Protein AF-A0A4Q2XJ61-F1 (afdb_monomer_lite)

Foldseek 3Di:
DDQADDDPPPDGDGWFPDDPDDQLWAPFDDQQAPGTDTAGAAPGPQALRTPDDPDQAARRRHGQDHRAGPDRDGDDQGQELQNVCRHQVVHRDDQQDQQCPLPHGSLRCVFQVHGSNDNCVVVGPAWDWDQPPDDPVFRKTKTKGAGRQSHQFKKKWKWKAQCPVDPVRTDTAWIDGHPDDIDGDPQKDWDQDPPVRMIMIIHRPDDDDGMDMDIDMDTHD

Radius of gyration: 21.6 Å; chains: 1; bounding box: 49×34×70 Å

Structure (mmCIF, N/CA/C/O backbone):
data_AF-A0A4Q2XJ61-F1
#
_entry.id   AF-A0A4Q2XJ61-F1
#
loop_
_atom_site.group_PDB
_atom_site.id
_atom_site.type_symbol
_atom_site.label_atom_id
_atom_site.label_alt_id
_atom_site.label_comp_id
_atom_site.label_asym_id
_atom_site.label_entity_id
_atom_site.label_seq_id
_atom_site.pdbx_PDB_ins_code
_atom_site.Cartn_x
_atom_site.Cartn_y
_atom_site.Cartn_z
_atom_site.occupancy
_atom_site.B_iso_or_equiv
_atom_site.auth_seq_id
_atom_site.auth_comp_id
_atom_site.auth_asym_id
_atom_site.auth_atom_id
_atom_site.pdbx_PDB_model_num
ATOM 1 N N . ILE A 1 1 ? 14.056 -4.789 -24.034 1.00 54.28 1 ILE A N 1
ATOM 2 C CA . ILE A 1 1 ? 13.450 -3.440 -24.211 1.00 54.28 1 ILE A CA 1
ATOM 3 C C . ILE A 1 1 ? 14.516 -2.514 -24.822 1.00 54.28 1 ILE A C 1
ATOM 5 O O . ILE A 1 1 ? 15.575 -2.402 -24.236 1.00 54.28 1 ILE A O 1
ATOM 9 N N . ILE A 1 2 ? 14.272 -2.034 -26.056 1.00 48.72 2 ILE A N 1
ATOM 10 C CA . ILE A 1 2 ? 15.035 -1.126 -26.969 1.00 48.72 2 ILE A CA 1
ATOM 11 C C . ILE A 1 2 ? 16.586 -1.092 -26.886 1.00 48.72 2 ILE A C 1
ATOM 13 O O . ILE A 1 2 ? 17.155 -0.605 -25.921 1.00 48.72 2 ILE A O 1
ATOM 17 N N . GLN A 1 3 ? 17.267 -1.482 -27.979 1.00 48.97 3 GLN A N 1
ATOM 18 C CA . GLN A 1 3 ? 18.738 -1.405 -28.133 1.00 48.97 3 GLN A CA 1
ATOM 19 C C . GLN A 1 3 ? 19.277 -0.042 -28.609 1.00 48.97 3 GLN A C 1
ATOM 21 O O . GLN A 1 3 ? 20.440 0.267 -28.365 1.00 48.97 3 GLN A O 1
ATOM 26 N N . SER A 1 4 ? 18.480 0.772 -29.305 1.00 49.97 4 SER A N 1
ATOM 27 C CA . SER A 1 4 ? 18.870 2.125 -29.720 1.00 49.97 4 SER A CA 1
ATOM 28 C C . SER A 1 4 ? 17.649 2.947 -30.135 1.00 49.97 4 SER A C 1
ATOM 30 O O . SER A 1 4 ? 16.666 2.412 -30.648 1.00 49.97 4 SER A O 1
ATOM 32 N N . TYR A 1 5 ? 17.711 4.261 -29.922 1.00 55.34 5 TYR A N 1
ATOM 33 C CA . TYR A 1 5 ? 16.781 5.230 -30.499 1.00 55.34 5 TYR A CA 1
ATOM 34 C C . TYR A 1 5 ? 17.574 6.236 -31.331 1.00 55.34 5 TYR A C 1
ATOM 36 O O . TYR A 1 5 ? 18.545 6.833 -30.867 1.00 55.34 5 TYR A O 1
ATOM 44 N N . TYR A 1 6 ? 17.171 6.414 -32.588 1.00 46.62 6 TYR A N 1
ATOM 45 C CA . TYR A 1 6 ? 17.795 7.385 -33.478 1.00 46.62 6 TYR A CA 1
ATOM 46 C C . TYR A 1 6 ? 17.192 8.766 -33.199 1.00 46.62 6 TYR A C 1
ATOM 48 O O . TYR A 1 6 ? 16.077 9.061 -33.627 1.00 46.62 6 TYR A O 1
ATOM 56 N N . ASN A 1 7 ? 17.906 9.616 -32.459 1.00 50.59 7 ASN A N 1
ATOM 57 C CA . ASN A 1 7 ? 17.491 11.001 -32.244 1.00 50.59 7 ASN A CA 1
ATOM 58 C C . ASN A 1 7 ? 17.984 11.864 -33.421 1.00 50.59 7 ASN A C 1
ATOM 60 O O . ASN A 1 7 ? 19.146 11.777 -33.814 1.00 50.59 7 ASN A O 1
ATOM 64 N N . LYS A 1 8 ? 17.117 12.705 -34.009 1.00 60.06 8 LYS A N 1
ATOM 65 C CA . LYS A 1 8 ? 17.424 13.512 -35.219 1.00 60.06 8 LYS A CA 1
ATOM 66 C C . LYS A 1 8 ? 18.614 14.479 -35.070 1.00 60.06 8 LYS A C 1
ATOM 68 O O . LYS A 1 8 ? 19.068 15.030 -36.070 1.00 60.06 8 LYS A O 1
ATOM 73 N N . GLY A 1 9 ? 19.139 14.677 -33.862 1.00 56.41 9 GLY A N 1
ATOM 74 C CA . GLY A 1 9 ? 20.405 15.362 -33.615 1.00 56.41 9 GLY A CA 1
ATOM 75 C C . GLY A 1 9 ? 21.469 14.360 -33.180 1.00 56.41 9 GLY A C 1
ATOM 76 O O . GLY A 1 9 ? 21.393 13.914 -32.050 1.00 56.41 9 GLY A O 1
ATOM 77 N N . ARG A 1 10 ? 22.397 14.024 -34.092 1.00 58.91 10 ARG A N 1
ATOM 78 C CA . ARG A 1 10 ? 23.745 13.382 -34.028 1.00 58.91 10 ARG A CA 1
ATOM 79 C C . ARG A 1 10 ? 24.366 12.820 -32.713 1.00 58.91 10 ARG A C 1
ATOM 81 O O . ARG A 1 10 ? 25.547 12.491 -32.731 1.00 58.91 10 ARG A O 1
ATOM 88 N N . ALA A 1 11 ? 23.660 12.664 -31.603 1.00 58.38 11 ALA A N 1
ATOM 89 C CA . ALA A 1 11 ? 24.151 12.060 -30.372 1.00 58.38 11 ALA A CA 1
ATOM 90 C C . ALA A 1 11 ? 23.873 10.552 -30.388 1.00 58.38 11 ALA A C 1
ATOM 92 O O . ALA A 1 11 ? 22.727 10.121 -30.515 1.00 58.38 11 ALA A O 1
ATOM 93 N N . THR A 1 12 ? 24.918 9.741 -30.240 1.00 59.41 12 THR A N 1
ATOM 94 C CA . THR A 1 12 ? 24.788 8.309 -29.958 1.00 59.41 12 THR A CA 1
ATOM 95 C C . THR A 1 12 ? 24.562 8.131 -28.460 1.00 59.41 12 THR A C 1
ATOM 97 O O . THR A 1 12 ? 25.503 8.223 -27.676 1.00 59.41 12 THR A O 1
ATOM 100 N N . GLY A 1 13 ? 23.314 7.908 -28.054 1.00 59.69 13 GLY A N 1
ATOM 101 C CA . GLY A 1 13 ? 23.007 7.375 -26.729 1.00 59.69 13 GLY A CA 1
ATOM 102 C C . GLY A 1 13 ? 23.103 5.853 -26.769 1.00 59.69 13 GLY A C 1
ATOM 103 O O . GLY A 1 13 ? 22.454 5.228 -27.606 1.00 59.69 13 GLY A O 1
ATOM 104 N N . SER A 1 14 ? 23.914 5.257 -25.896 1.00 67.69 14 SER A N 1
ATOM 105 C CA . SER A 1 14 ? 23.837 3.819 -25.627 1.00 67.69 14 SER A CA 1
ATOM 106 C C . SER A 1 14 ? 22.788 3.598 -24.548 1.00 67.69 14 SER A C 1
ATOM 108 O O . SER A 1 14 ? 22.899 4.171 -23.466 1.00 67.69 14 SER A O 1
ATOM 110 N N . GLY A 1 15 ? 21.788 2.765 -24.832 1.00 67.38 15 GLY A N 1
ATOM 111 C CA . GLY A 1 15 ? 20.932 2.209 -23.788 1.00 67.38 15 GLY A CA 1
ATOM 112 C C . GLY A 1 15 ? 21.687 1.175 -22.940 1.00 67.38 15 GLY A C 1
ATOM 113 O O . GLY A 1 15 ? 22.832 0.830 -23.265 1.00 67.38 15 GLY A O 1
ATOM 114 N N . PRO A 1 16 ? 21.061 0.664 -21.865 1.00 75.50 16 PRO A N 1
ATOM 115 C CA . PRO A 1 16 ? 21.575 -0.509 -21.169 1.00 75.50 16 PRO A CA 1
ATOM 116 C C . PRO A 1 16 ? 21.599 -1.729 -22.113 1.00 75.50 16 PRO A C 1
ATOM 118 O O . PRO A 1 16 ? 20.940 -1.717 -23.161 1.00 75.50 16 PRO A O 1
ATOM 121 N N . PRO A 1 17 ? 22.343 -2.797 -21.770 1.00 79.94 17 PRO A N 1
ATOM 122 C CA . PRO A 1 17 ? 22.299 -4.050 -22.514 1.00 79.94 17 PRO A CA 1
ATOM 123 C C . PRO A 1 17 ? 20.863 -4.542 -22.723 1.00 79.94 17 PRO A C 1
ATOM 125 O O . PRO A 1 17 ? 19.989 -4.358 -21.876 1.00 79.94 17 PRO A O 1
ATOM 128 N N . ALA A 1 18 ? 20.615 -5.194 -23.859 1.00 76.56 18 ALA A N 1
ATOM 129 C CA . ALA A 1 18 ? 19.284 -5.693 -24.168 1.00 76.56 18 ALA A CA 1
ATOM 130 C C . ALA A 1 18 ? 18.836 -6.736 -23.138 1.00 76.56 18 ALA A C 1
ATOM 132 O O . ALA A 1 18 ? 19.431 -7.805 -23.025 1.00 76.56 18 ALA A O 1
ATOM 133 N N . VAL A 1 19 ? 17.731 -6.452 -22.451 1.00 79.94 19 VAL A N 1
ATOM 134 C CA . VAL A 1 19 ? 17.008 -7.461 -21.672 1.00 79.94 19 VAL A CA 1
ATOM 135 C C . VAL A 1 19 ? 16.299 -8.409 -22.644 1.00 79.94 19 VAL A C 1
ATOM 137 O O . VAL A 1 19 ? 15.415 -7.972 -23.390 1.00 79.94 19 VAL A O 1
ATOM 140 N N . THR A 1 20 ? 16.722 -9.676 -22.657 1.00 86.50 20 THR A N 1
ATOM 141 C CA . THR A 1 20 ? 16.186 -10.763 -23.505 1.00 86.50 20 THR 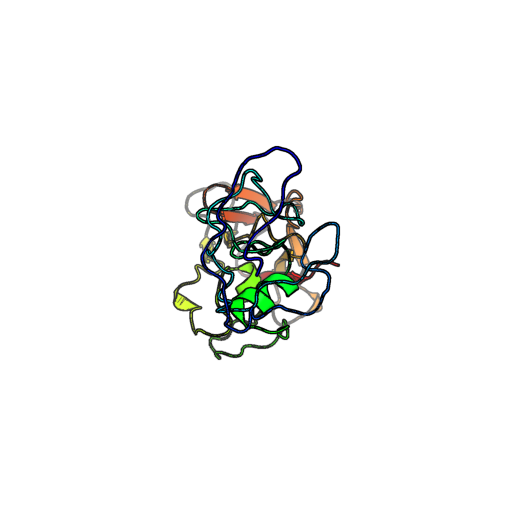A CA 1
ATOM 142 C C . THR A 1 20 ? 15.260 -11.722 -22.758 1.00 86.50 20 THR A C 1
ATOM 144 O O . THR A 1 20 ? 14.622 -12.566 -23.383 1.00 86.50 20 THR A O 1
ATOM 147 N N . LEU A 1 21 ? 15.190 -11.598 -21.432 1.00 90.62 21 LEU A N 1
ATOM 148 C CA . LEU A 1 21 ? 14.254 -12.333 -20.589 1.00 90.62 21 LEU A CA 1
ATOM 149 C C . LEU A 1 21 ? 12.829 -11.792 -20.768 1.00 90.62 21 LEU A C 1
ATOM 151 O O . LEU A 1 21 ? 12.643 -10.658 -21.221 1.00 90.62 21 LEU A O 1
ATOM 155 N N . ASP A 1 22 ? 11.835 -12.602 -20.392 1.00 93.12 22 ASP A N 1
ATOM 156 C CA . ASP A 1 22 ? 10.445 -12.150 -20.302 1.00 93.12 22 ASP A CA 1
ATOM 157 C C . ASP A 1 22 ? 10.394 -10.879 -19.435 1.00 93.12 22 ASP A C 1
ATOM 159 O O . ASP A 1 22 ? 10.862 -10.906 -18.295 1.00 93.12 22 ASP A O 1
ATOM 163 N N . PRO A 1 23 ? 9.876 -9.751 -19.953 1.00 91.88 23 PRO A N 1
ATOM 164 C CA . PRO A 1 23 ? 9.805 -8.512 -19.191 1.00 91.88 23 PRO A CA 1
ATOM 165 C C . PRO A 1 23 ? 8.810 -8.578 -18.023 1.00 91.88 23 PRO A C 1
ATOM 167 O O . PRO A 1 23 ? 8.764 -7.634 -17.237 1.00 91.88 23 PRO A O 1
ATOM 170 N N . LEU A 1 24 ? 8.019 -9.652 -17.897 1.00 96.62 24 LEU A N 1
ATOM 171 C CA . LEU A 1 24 ? 7.045 -9.866 -16.826 1.00 96.62 24 LEU A CA 1
ATOM 172 C C . LEU A 1 24 ? 6.087 -8.674 -16.683 1.00 96.62 24 LEU A C 1
ATOM 174 O O . LEU A 1 24 ? 5.857 -8.149 -15.596 1.00 96.62 24 LEU A O 1
ATOM 178 N N . LEU A 1 25 ? 5.528 -8.234 -17.810 1.00 96.12 25 LEU A N 1
ATOM 179 C CA . LEU A 1 25 ? 4.573 -7.130 -17.847 1.00 96.12 25 LEU A CA 1
ATOM 180 C C . LEU A 1 25 ? 3.167 -7.610 -17.484 1.00 96.12 25 LEU A C 1
ATOM 182 O O . LEU A 1 25 ? 2.670 -8.624 -17.983 1.00 96.12 25 LEU A O 1
ATOM 186 N N . ALA A 1 26 ? 2.480 -6.840 -16.652 1.00 96.69 26 ALA A N 1
ATOM 187 C CA . ALA A 1 26 ? 1.045 -6.960 -16.488 1.00 96.69 26 ALA A CA 1
ATOM 188 C C . ALA A 1 26 ? 0.309 -6.443 -17.744 1.00 96.69 26 ALA A C 1
ATOM 190 O O . ALA A 1 26 ? 0.819 -5.561 -18.441 1.00 96.69 26 ALA A O 1
ATOM 191 N N . PRO A 1 27 ? -0.911 -6.939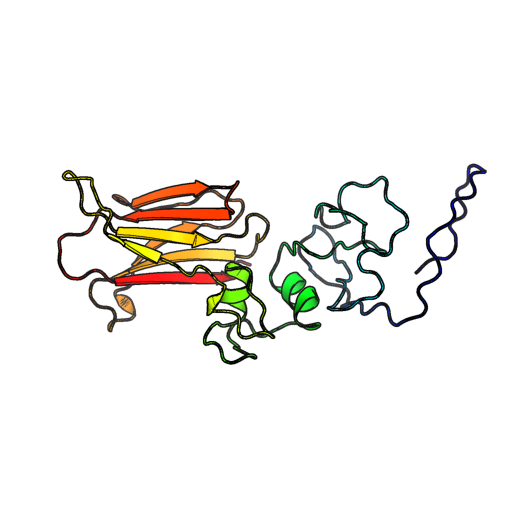 -18.040 1.00 95.88 27 PRO A N 1
ATOM 192 C CA . PRO A 1 27 ? -1.720 -6.406 -19.132 1.00 95.88 27 PRO A CA 1
ATOM 193 C C . PRO A 1 27 ? -1.970 -4.906 -18.966 1.00 95.88 27 PRO A C 1
ATOM 195 O O . PRO A 1 27 ? -2.075 -4.422 -17.835 1.00 95.88 27 PRO A O 1
ATOM 198 N N . LEU A 1 28 ? -2.136 -4.192 -20.083 1.00 95.94 28 LEU A N 1
ATOM 199 C CA . LEU A 1 28 ? -2.475 -2.769 -20.090 1.00 95.94 28 LEU A CA 1
ATOM 200 C C . LEU A 1 28 ? -3.716 -2.505 -19.219 1.00 95.94 28 LEU A C 1
ATOM 202 O O . LEU A 1 28 ? -4.768 -3.109 -19.435 1.00 95.94 28 LEU A O 1
ATOM 206 N N . GLY A 1 29 ? -3.614 -1.600 -18.249 1.00 94.69 29 GLY A N 1
ATOM 207 C CA . GLY A 1 29 ? -4.736 -1.279 -17.371 1.00 94.69 29 GLY A CA 1
ATOM 208 C C . GLY A 1 29 ? -4.463 -0.123 -16.421 1.00 94.69 29 GLY A C 1
ATOM 209 O O . GLY A 1 29 ? -3.437 0.547 -16.515 1.00 94.69 29 GLY A O 1
ATOM 210 N N . GLU A 1 30 ? -5.408 0.104 -15.511 1.00 93.69 30 GLU A N 1
ATOM 211 C CA . GLU A 1 30 ? -5.300 1.147 -14.493 1.00 93.69 30 GLU A CA 1
ATOM 212 C C . GLU A 1 30 ? -4.354 0.673 -13.383 1.00 93.69 30 GLU A C 1
ATOM 214 O O . GLU A 1 30 ? -4.631 -0.321 -12.703 1.00 93.69 30 GLU A O 1
ATOM 219 N N . TYR A 1 31 ? -3.223 1.361 -13.236 1.00 93.69 31 TYR A N 1
ATOM 220 C CA . TYR A 1 31 ? -2.228 1.124 -12.182 1.00 93.69 31 TYR A CA 1
ATOM 221 C C . TYR A 1 31 ? -1.879 2.425 -11.435 1.00 93.69 31 TYR A C 1
ATOM 223 O O . TYR A 1 31 ? -0.762 2.587 -10.941 1.00 93.69 31 TYR A O 1
ATOM 231 N N . GLY A 1 32 ? -2.856 3.342 -11.376 1.00 89.50 32 GLY A N 1
ATOM 232 C CA . GLY A 1 32 ? -2.852 4.543 -10.535 1.00 89.50 32 GLY A CA 1
ATOM 233 C C . GLY A 1 32 ? -2.279 5.815 -11.165 1.00 89.50 32 GLY A C 1
ATOM 234 O O . GLY A 1 32 ? -1.750 6.654 -10.450 1.00 89.50 32 GLY A O 1
ATOM 235 N N . GLY A 1 33 ? -2.378 5.961 -12.489 1.00 89.69 33 GLY A N 1
ATOM 236 C CA . GLY A 1 33 ? -2.027 7.191 -13.209 1.00 89.69 33 GLY A CA 1
ATOM 237 C C . GLY A 1 33 ? -3.149 7.667 -14.139 1.00 89.69 33 GLY A C 1
ATOM 238 O O . GLY A 1 33 ? -4.146 6.967 -14.295 1.00 89.69 33 GLY A O 1
ATOM 239 N N . PRO A 1 34 ? -2.986 8.819 -14.820 1.00 92.06 34 PRO A N 1
ATOM 240 C CA . PRO A 1 34 ? -4.012 9.392 -15.702 1.00 92.06 34 PRO A CA 1
ATOM 241 C C . PRO A 1 34 ? -4.200 8.619 -17.017 1.00 92.06 34 PRO A C 1
ATOM 243 O O . PRO A 1 34 ? -5.084 8.935 -17.811 1.00 92.06 34 PRO A O 1
ATOM 246 N N . THR A 1 35 ? -3.336 7.638 -17.287 1.00 93.44 35 THR A N 1
ATOM 247 C CA . THR A 1 35 ? -3.386 6.789 -18.477 1.00 93.44 35 THR A CA 1
ATOM 248 C C . THR A 1 35 ?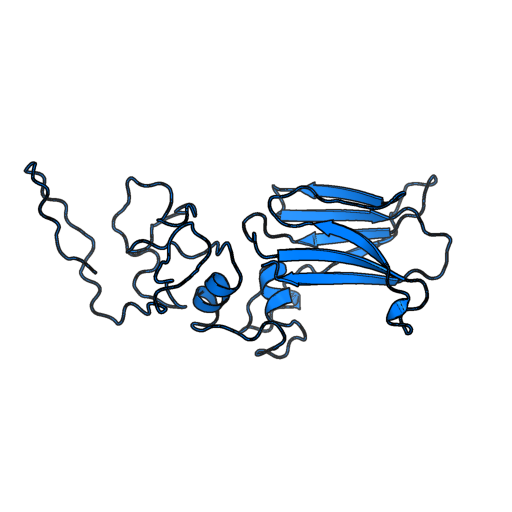 -3.050 5.352 -18.103 1.00 93.44 35 THR A C 1
ATOM 250 O O . THR A 1 35 ? -2.327 5.107 -17.134 1.00 93.44 35 THR A O 1
ATOM 253 N N . ARG A 1 36 ? -3.551 4.399 -18.895 1.00 95.81 36 ARG A N 1
ATOM 254 C CA . ARG A 1 36 ? -3.241 2.981 -18.710 1.00 95.81 36 ARG A CA 1
ATOM 255 C C . ARG A 1 36 ? -1.762 2.708 -18.955 1.00 95.81 36 ARG A C 1
ATOM 257 O O . ARG A 1 36 ? -1.210 3.149 -19.962 1.00 95.81 36 ARG A O 1
ATOM 264 N N . THR A 1 37 ? -1.167 1.902 -18.087 1.00 95.50 37 THR A N 1
ATOM 265 C CA . THR A 1 37 ? 0.225 1.445 -18.189 1.00 95.50 37 THR A CA 1
ATOM 266 C C . THR A 1 37 ? 0.293 -0.081 -18.141 1.00 95.50 37 THR A C 1
ATOM 268 O O . THR A 1 37 ? -0.721 -0.755 -17.951 1.00 95.50 37 THR A O 1
ATOM 271 N N . MET A 1 38 ? 1.477 -0.644 -18.371 1.00 96.19 38 MET A N 1
ATOM 272 C CA . MET A 1 38 ? 1.772 -2.057 -18.131 1.00 96.19 38 MET A CA 1
ATOM 273 C C . MET A 1 38 ? 2.672 -2.133 -16.898 1.00 96.19 38 MET A C 1
ATOM 275 O O . MET A 1 38 ? 3.857 -1.825 -17.001 1.00 96.19 38 MET A O 1
ATOM 279 N N . ALA A 1 39 ? 2.100 -2.476 -15.740 1.00 96.38 39 ALA A N 1
ATOM 280 C CA . ALA A 1 39 ? 2.867 -2.618 -14.502 1.00 96.38 39 ALA A CA 1
ATOM 281 C C . ALA A 1 39 ? 3.931 -3.713 -14.623 1.00 96.38 39 ALA A C 1
ATOM 283 O O . ALA A 1 39 ? 3.697 -4.733 -15.278 1.00 96.38 39 ALA A O 1
ATOM 284 N N . LEU A 1 40 ? 5.078 -3.518 -13.975 1.00 96.69 40 LEU A N 1
ATOM 285 C CA . LEU A 1 40 ? 6.074 -4.575 -13.835 1.00 96.69 40 LEU A CA 1
ATOM 286 C C . LEU A 1 40 ? 5.614 -5.541 -12.742 1.00 96.69 40 LEU A C 1
ATOM 288 O O . LEU A 1 40 ? 5.250 -5.122 -11.644 1.00 96.69 40 LEU A O 1
ATOM 292 N N . ARG A 1 41 ? 5.594 -6.837 -13.050 1.00 96.75 41 ARG A N 1
ATOM 293 C CA . ARG A 1 41 ? 5.305 -7.870 -12.054 1.00 96.75 41 ARG A CA 1
ATOM 294 C C . ARG A 1 41 ? 6.534 -8.144 -11.192 1.00 96.75 41 ARG A C 1
ATOM 296 O O . ARG A 1 41 ? 7.663 -7.880 -11.614 1.00 96.75 41 ARG A O 1
ATOM 303 N N . ALA A 1 42 ? 6.298 -8.734 -10.023 1.00 94.94 42 ALA A N 1
ATOM 304 C CA . ALA A 1 42 ? 7.335 -9.237 -9.127 1.00 94.94 42 ALA A CA 1
ATOM 305 C C . ALA A 1 42 ? 8.460 -9.963 -9.893 1.00 94.94 42 ALA A C 1
ATOM 307 O O . ALA A 1 42 ? 8.205 -10.867 -10.692 1.00 94.94 42 ALA A O 1
ATOM 308 N N . GLY A 1 43 ? 9.709 -9.550 -9.658 1.00 94.25 43 GLY A N 1
ATOM 309 C CA . GLY A 1 43 ? 10.896 -10.147 -10.280 1.00 94.25 43 GLY A CA 1
ATOM 310 C C . GLY A 1 43 ? 11.158 -9.747 -11.737 1.00 94.25 43 GLY A C 1
ATOM 311 O O . GLY A 1 43 ? 12.019 -10.354 -12.374 1.00 94.25 43 GLY A O 1
ATOM 312 N N . SER A 1 44 ? 10.448 -8.753 -12.282 1.00 96.31 44 SER A N 1
ATOM 313 C CA . SER A 1 44 ? 10.691 -8.267 -13.645 1.00 96.31 44 SER A CA 1
ATOM 314 C C . SER A 1 44 ? 12.160 -7.867 -13.863 1.00 96.31 44 SER A C 1
ATOM 316 O O . SER A 1 44 ? 12.712 -7.095 -13.078 1.00 96.31 44 SER A O 1
ATOM 318 N N . PRO A 1 45 ? 12.794 -8.301 -14.970 1.00 95.62 45 PRO A N 1
ATOM 319 C CA . PRO A 1 45 ? 14.154 -7.889 -15.318 1.00 95.62 45 PRO A CA 1
ATOM 320 C C . PRO A 1 45 ? 14.239 -6.424 -15.777 1.00 95.62 45 PRO A C 1
ATOM 322 O O . PRO A 1 45 ? 15.325 -5.944 -16.093 1.00 95.62 45 PRO A O 1
ATOM 325 N N . ALA A 1 46 ? 13.103 -5.727 -15.881 1.00 94.62 46 ALA A N 1
ATOM 326 C CA . ALA A 1 46 ? 13.055 -4.297 -16.153 1.00 94.62 46 ALA A CA 1
ATOM 327 C C . ALA A 1 46 ? 13.244 -3.446 -14.885 1.00 94.62 46 ALA A C 1
ATOM 329 O O . ALA A 1 46 ? 13.494 -2.248 -15.016 1.00 94.62 46 ALA A O 1
ATOM 330 N N . ILE A 1 47 ? 13.159 -4.046 -13.693 1.00 94.81 47 ILE A N 1
ATOM 331 C CA . ILE A 1 47 ? 13.314 -3.341 -12.418 1.00 94.81 47 ILE A CA 1
ATOM 332 C C . ILE A 1 47 ? 14.767 -2.883 -12.240 1.00 94.81 47 ILE A C 1
ATOM 334 O O . ILE A 1 47 ? 15.689 -3.686 -12.392 1.00 94.81 47 ILE A O 1
ATOM 338 N N . ASN A 1 48 ? 14.978 -1.606 -11.907 1.00 93.88 48 ASN A N 1
ATOM 339 C CA . ASN A 1 48 ? 16.283 -0.958 -11.735 1.00 93.88 48 ASN A CA 1
ATOM 340 C C . ASN A 1 48 ? 17.249 -1.169 -12.923 1.00 93.88 48 ASN A C 1
ATOM 342 O O . ASN A 1 48 ? 18.466 -1.236 -12.745 1.00 93.88 48 ASN A O 1
ATOM 346 N N . ALA A 1 49 ? 16.725 -1.330 -14.141 1.00 92.75 49 ALA A N 1
ATOM 347 C CA . ALA A 1 49 ? 17.516 -1.746 -15.302 1.00 92.75 49 ALA A CA 1
ATOM 348 C C . ALA A 1 49 ? 17.847 -0.604 -16.277 1.00 92.75 49 ALA A C 1
ATOM 350 O O . ALA A 1 49 ? 18.552 -0.827 -17.268 1.00 92.75 49 ALA A O 1
ATOM 351 N N . ALA A 1 50 ? 17.335 0.610 -16.055 1.00 89.88 50 ALA A N 1
ATOM 352 C CA . ALA A 1 50 ? 17.645 1.740 -16.921 1.00 89.88 50 ALA A CA 1
ATOM 353 C C . ALA A 1 50 ? 19.088 2.224 -16.706 1.00 89.88 50 ALA A C 1
ATOM 355 O O . ALA A 1 50 ? 19.603 2.248 -15.593 1.00 89.88 50 ALA A O 1
ATOM 356 N N . ALA A 1 51 ? 19.734 2.702 -17.775 1.00 88.31 51 ALA A N 1
ATOM 357 C CA . ALA A 1 51 ? 21.038 3.367 -17.665 1.00 88.31 51 ALA A CA 1
ATOM 358 C C . ALA A 1 51 ? 20.946 4.758 -16.997 1.00 88.31 51 ALA A C 1
ATOM 360 O O . ALA A 1 51 ? 21.959 5.332 -16.604 1.00 88.31 51 ALA A O 1
ATOM 361 N N . GLY A 1 52 ? 19.735 5.313 -16.908 1.00 86.25 52 GLY A N 1
ATOM 362 C CA . GLY A 1 52 ? 19.430 6.627 -16.353 1.00 86.25 52 GLY A CA 1
ATOM 363 C C . GLY A 1 52 ? 18.196 7.237 -17.020 1.00 86.25 52 GLY A C 1
ATOM 364 O O . GLY A 1 52 ? 17.750 6.775 -18.071 1.00 86.25 52 GLY A O 1
ATOM 365 N N . SER A 1 53 ? 17.651 8.292 -16.416 1.00 87.06 53 SER A N 1
ATOM 366 C CA . SER A 1 53 ? 16.506 9.045 -16.933 1.00 87.06 53 SER A CA 1
ATOM 367 C C . SER A 1 53 ? 16.687 10.535 -16.650 1.00 87.06 53 SER A C 1
ATOM 369 O O . SER A 1 53 ? 17.249 10.916 -15.627 1.00 87.06 53 SER A O 1
ATOM 371 N N . MET A 1 54 ? 16.215 11.384 -17.566 1.00 89.19 54 MET A N 1
ATOM 372 C CA . MET A 1 54 ? 16.047 12.821 -17.308 1.00 89.19 54 MET A CA 1
ATOM 373 C C . MET A 1 54 ? 14.677 13.147 -16.700 1.00 89.19 54 MET A C 1
ATOM 375 O O . MET A 1 54 ? 14.460 14.270 -16.249 1.00 89.19 54 MET A O 1
ATOM 379 N N . ALA A 1 55 ? 13.739 12.199 -16.734 1.00 90.88 55 ALA A N 1
ATOM 380 C CA . ALA A 1 55 ? 12.476 12.330 -16.031 1.00 90.88 55 ALA A CA 1
ATOM 381 C C . ALA A 1 55 ? 12.687 12.040 -14.541 1.00 90.88 55 ALA A C 1
ATOM 383 O O . ALA A 1 55 ? 13.541 11.238 -14.171 1.00 90.88 55 ALA A O 1
ATOM 384 N N . VAL A 1 56 ? 11.888 12.694 -13.704 1.00 93.69 56 VAL A N 1
ATOM 385 C CA . VAL A 1 56 ? 11.855 12.460 -12.250 1.00 93.69 56 VAL A CA 1
ATOM 386 C C . VAL A 1 56 ? 10.656 11.613 -11.824 1.00 93.69 56 VAL A C 1
ATOM 388 O O . VAL A 1 56 ? 10.594 11.157 -10.687 1.00 93.69 56 VAL A O 1
ATOM 391 N N . THR A 1 57 ? 9.703 11.401 -12.732 1.00 93.50 57 THR A N 1
ATOM 392 C CA . THR A 1 57 ? 8.509 10.583 -12.522 1.00 93.50 57 THR A CA 1
ATOM 393 C C . THR A 1 57 ? 8.228 9.714 -13.741 1.00 93.50 57 THR A C 1
ATOM 395 O O . THR A 1 57 ? 8.598 10.070 -14.864 1.00 93.50 57 THR A O 1
ATOM 398 N N . ASP A 1 58 ? 7.525 8.606 -13.531 1.00 93.94 58 ASP A N 1
ATOM 399 C CA . ASP A 1 58 ? 6.995 7.760 -14.600 1.00 93.94 58 ASP A CA 1
ATOM 400 C C . ASP A 1 58 ? 5.725 8.357 -15.242 1.00 93.94 58 ASP A C 1
ATOM 402 O O . ASP A 1 58 ? 5.308 9.479 -14.935 1.00 93.94 58 ASP A O 1
ATOM 406 N N . GLN A 1 59 ? 5.084 7.612 -16.150 1.00 93.81 59 GLN A N 1
ATOM 407 C CA . GLN A 1 59 ? 3.867 8.062 -16.841 1.00 93.81 59 GLN A CA 1
ATOM 408 C C . GLN A 1 59 ? 2.671 8.285 -15.895 1.00 93.81 59 GLN A C 1
ATOM 410 O O . GLN A 1 59 ? 1.727 8.995 -16.248 1.00 93.81 59 GLN A O 1
ATOM 415 N N . ARG A 1 60 ? 2.684 7.679 -14.703 1.00 92.50 60 ARG A N 1
ATOM 416 C CA . ARG A 1 60 ? 1.635 7.840 -13.690 1.00 92.50 60 ARG A CA 1
ATOM 417 C C . ARG A 1 60 ? 1.861 9.066 -12.812 1.00 92.50 60 ARG A C 1
ATOM 419 O O . ARG A 1 60 ? 0.933 9.483 -12.127 1.00 92.50 60 ARG A O 1
ATOM 426 N N . GLY A 1 61 ? 3.059 9.650 -12.858 1.00 90.69 61 GLY A N 1
ATOM 427 C CA . GLY A 1 61 ? 3.494 10.678 -11.919 1.00 90.69 61 GLY A CA 1
ATOM 428 C C . GLY A 1 61 ? 4.134 10.102 -10.653 1.00 90.69 61 GLY A C 1
ATOM 429 O O . GLY A 1 61 ? 4.411 10.863 -9.729 1.00 90.69 61 GLY A O 1
ATOM 430 N N . SER A 1 62 ? 4.391 8.788 -10.596 1.00 90.12 62 SER A N 1
ATOM 431 C CA . SER A 1 62 ? 5.134 8.166 -9.496 1.00 90.12 62 SER A CA 1
ATOM 432 C C . SER A 1 62 ? 6.609 8.543 -9.600 1.00 90.12 62 SER A C 1
ATOM 434 O O . SER A 1 62 ? 7.184 8.476 -10.686 1.00 90.12 62 SER A O 1
ATOM 436 N N . PHE A 1 63 ? 7.223 8.960 -8.490 1.00 91.06 63 PHE A N 1
ATOM 437 C CA . PHE A 1 63 ? 8.637 9.339 -8.467 1.00 91.06 63 PHE A CA 1
ATOM 438 C C . PHE A 1 63 ? 9.542 8.153 -8.795 1.00 91.06 63 PHE A C 1
ATOM 440 O O . PHE A 1 63 ? 9.372 7.077 -8.232 1.00 91.06 63 PHE A O 1
ATOM 447 N N . MET A 1 64 ? 10.529 8.394 -9.656 1.00 92.00 64 MET A N 1
ATOM 448 C CA . MET A 1 64 ? 11.637 7.471 -9.886 1.00 92.00 64 MET A CA 1
ATOM 449 C C . MET A 1 64 ? 12.630 7.613 -8.733 1.00 92.00 64 MET A C 1
ATOM 451 O O . MET A 1 64 ? 13.181 8.697 -8.518 1.00 92.00 64 MET A O 1
ATOM 455 N N . THR A 1 65 ? 12.845 6.544 -7.968 1.00 84.50 65 THR A N 1
ATOM 456 C CA . THR A 1 65 ? 13.733 6.561 -6.796 1.00 84.50 65 THR A CA 1
ATOM 457 C C . THR A 1 65 ? 14.888 5.595 -6.991 1.00 84.50 65 THR A C 1
ATOM 459 O O . THR A 1 65 ? 14.683 4.392 -7.085 1.00 84.50 65 THR A O 1
ATOM 462 N N . GLY A 1 66 ? 16.120 6.105 -6.992 1.00 89.12 66 GLY A N 1
ATOM 463 C CA . GLY A 1 66 ? 17.296 5.275 -7.250 1.00 89.12 66 GLY A CA 1
ATOM 464 C C . GLY A 1 66 ? 17.518 5.053 -8.745 1.00 89.12 66 GLY A C 1
ATOM 465 O O . GLY A 1 66 ? 17.557 6.020 -9.505 1.00 89.12 66 GLY A O 1
ATOM 466 N N . THR A 1 67 ? 17.737 3.800 -9.150 1.00 92.75 67 THR A N 1
ATOM 467 C CA . THR A 1 67 ? 17.944 3.461 -10.566 1.00 92.75 67 THR A CA 1
ATOM 468 C C . THR A 1 67 ? 16.580 3.258 -11.220 1.00 92.75 67 THR A C 1
ATOM 470 O O . THR A 1 67 ? 15.871 2.362 -10.786 1.00 92.75 67 THR A O 1
ATOM 473 N N . PRO A 1 68 ? 16.204 4.028 -12.256 1.00 94.31 68 PRO A N 1
ATOM 474 C CA . PRO A 1 68 ? 14.876 3.894 -12.841 1.00 94.31 68 PRO A CA 1
ATOM 475 C C . PRO A 1 68 ? 14.628 2.516 -13.455 1.00 94.31 68 PRO A C 1
ATOM 477 O O . PRO A 1 68 ? 15.544 1.851 -13.965 1.00 94.31 68 PRO A O 1
ATOM 480 N N . ASP A 1 69 ? 13.361 2.137 -13.493 1.00 94.56 69 ASP A N 1
ATOM 481 C CA . ASP A 1 69 ? 12.901 0.964 -14.211 1.00 94.56 69 ASP A CA 1
ATOM 482 C C . ASP A 1 69 ? 12.895 1.210 -15.728 1.00 94.56 69 ASP A C 1
ATOM 484 O O . ASP A 1 69 ? 12.737 2.326 -16.238 1.00 94.56 69 ASP A O 1
ATOM 488 N N . LEU A 1 70 ? 13.064 0.139 -16.504 1.00 93.06 70 LEU A N 1
ATOM 489 C CA . LEU A 1 70 ? 12.922 0.198 -17.954 1.00 93.06 70 LEU A CA 1
ATOM 490 C C . LEU A 1 70 ? 11.443 0.259 -18.350 1.00 93.06 70 LEU A C 1
ATOM 492 O O . LEU A 1 70 ? 10.751 -0.757 -18.368 1.00 93.06 70 LEU A O 1
ATOM 496 N N . GLY A 1 71 ? 10.989 1.425 -18.806 1.00 91.19 71 GLY A N 1
ATOM 497 C CA . GLY A 1 71 ? 9.680 1.581 -19.438 1.00 91.19 71 GLY A CA 1
ATOM 498 C C . GLY A 1 71 ? 8.944 2.833 -18.984 1.00 91.19 71 GLY A C 1
ATOM 499 O O . GLY A 1 71 ? 9.552 3.846 -18.662 1.00 91.19 71 GLY A O 1
ATOM 500 N N . ALA A 1 72 ? 7.613 2.766 -19.016 1.00 92.75 72 ALA A N 1
ATOM 501 C CA . ALA A 1 72 ? 6.722 3.863 -18.630 1.00 92.75 72 ALA A CA 1
ATOM 502 C C . ALA A 1 72 ? 6.193 3.739 -17.186 1.00 92.75 72 ALA A C 1
ATOM 504 O O . ALA A 1 72 ? 5.287 4.476 -16.796 1.00 92.75 72 ALA A O 1
ATOM 505 N N . TYR A 1 73 ? 6.720 2.780 -16.424 1.00 95.00 73 TYR A N 1
ATOM 506 C CA . TYR A 1 73 ? 6.247 2.375 -15.106 1.00 95.00 73 TYR A CA 1
ATOM 507 C C . TYR A 1 73 ? 7.434 2.226 -14.157 1.00 95.00 73 TYR A C 1
ATOM 509 O O . TYR A 1 73 ? 8.394 1.561 -14.531 1.00 95.00 73 TYR A O 1
ATOM 517 N N . GLU A 1 74 ? 7.316 2.778 -12.950 1.00 94.88 74 GLU A N 1
ATOM 518 C CA . GLU A 1 74 ? 8.283 2.634 -11.852 1.00 94.88 74 GLU A CA 1
ATOM 519 C C . GLU A 1 74 ? 7.712 1.814 -10.673 1.00 94.88 74 GLU A C 1
ATOM 521 O O . GLU A 1 74 ? 6.641 2.112 -10.142 1.00 94.88 74 GLU A O 1
ATOM 526 N N . THR A 1 75 ? 8.417 0.783 -10.227 1.00 93.69 75 THR A N 1
ATOM 527 C CA . THR A 1 75 ? 8.049 -0.062 -9.078 1.00 93.69 75 THR A CA 1
ATOM 528 C C . THR A 1 75 ? 8.449 0.550 -7.730 1.00 93.69 75 THR A C 1
ATOM 530 O O . THR A 1 75 ? 9.270 1.459 -7.653 1.00 93.69 75 THR A O 1
ATOM 533 N N . GLY A 1 76 ? 7.863 0.052 -6.634 1.00 87.38 76 GLY A N 1
ATOM 534 C CA . GLY A 1 76 ? 8.323 0.315 -5.262 1.00 87.38 76 GLY A CA 1
ATOM 535 C C . GLY A 1 76 ? 7.432 1.243 -4.433 1.00 87.38 76 GLY A C 1
ATOM 536 O O . GLY A 1 76 ? 7.459 1.186 -3.204 1.00 87.38 76 GLY A O 1
ATOM 537 N N . ALA A 1 77 ? 6.575 2.045 -5.065 1.00 79.19 77 ALA A N 1
ATOM 538 C CA . ALA A 1 77 ? 5.592 2.880 -4.367 1.00 79.19 77 ALA A CA 1
ATOM 539 C C . ALA A 1 77 ? 4.232 2.886 -5.089 1.00 79.19 77 ALA A C 1
ATOM 541 O O . ALA A 1 77 ? 3.782 3.934 -5.562 1.00 79.19 77 ALA A O 1
ATOM 542 N N . PRO A 1 78 ? 3.560 1.725 -5.192 1.00 87.19 78 PRO A N 1
ATOM 543 C CA . PRO A 1 78 ? 2.323 1.598 -5.947 1.00 87.19 78 PRO A CA 1
ATOM 544 C C . PRO A 1 78 ? 1.218 2.471 -5.328 1.00 87.19 78 PRO A C 1
ATOM 546 O O . PRO A 1 78 ? 0.851 2.258 -4.164 1.00 87.19 78 PRO A O 1
ATOM 549 N N . PRO A 1 79 ? 0.655 3.424 -6.093 1.00 86.81 79 PRO A N 1
ATOM 550 C CA . PRO A 1 79 ? -0.352 4.349 -5.580 1.00 86.81 79 PRO A CA 1
ATOM 551 C C . PRO A 1 79 ? -1.743 3.717 -5.449 1.00 86.81 79 PRO A C 1
ATOM 553 O O . PRO A 1 79 ? -2.647 4.348 -4.911 1.00 86.81 79 PRO A O 1
ATOM 556 N N . VAL A 1 80 ? -1.915 2.490 -5.955 1.00 91.12 80 VAL A N 1
ATOM 557 C CA . VAL A 1 80 ? -3.162 1.722 -5.882 1.00 91.12 80 VAL A CA 1
ATOM 558 C C . VAL A 1 80 ? -2.895 0.240 -5.598 1.00 91.12 80 VAL A C 1
ATOM 560 O O . VAL A 1 80 ? -1.879 -0.312 -6.033 1.00 91.12 80 VAL A O 1
ATOM 563 N N . TYR A 1 81 ? -3.836 -0.435 -4.943 1.00 91.62 81 TYR A N 1
ATOM 564 C CA . TYR A 1 81 ? -3.808 -1.852 -4.579 1.00 91.62 81 TYR A CA 1
ATOM 565 C C . TYR A 1 81 ? -3.511 -2.747 -5.780 1.00 91.62 81 TYR A C 1
ATOM 567 O O . TYR A 1 81 ? -2.662 -3.630 -5.713 1.00 91.62 81 TYR A O 1
ATOM 575 N N . ARG A 1 82 ? -4.143 -2.484 -6.931 1.00 92.94 82 ARG A N 1
ATOM 576 C CA . ARG A 1 82 ? -3.934 -3.287 -8.147 1.00 92.94 82 ARG A CA 1
ATOM 577 C C . ARG A 1 82 ? -2.485 -3.255 -8.639 1.00 92.94 82 ARG A C 1
ATOM 579 O O . ARG A 1 82 ? -2.003 -4.255 -9.164 1.00 92.94 82 ARG A O 1
ATOM 586 N N . ALA A 1 83 ? -1.812 -2.114 -8.501 1.00 94.00 83 ALA A N 1
ATOM 587 C CA . ALA A 1 83 ? -0.398 -1.968 -8.830 1.00 94.00 83 ALA A CA 1
ATOM 588 C C . ALA A 1 83 ? 0.464 -2.746 -7.829 1.00 94.00 83 ALA A C 1
ATOM 590 O O . ALA A 1 83 ? 1.303 -3.546 -8.230 1.00 94.00 83 ALA A O 1
ATOM 591 N N . TRP A 1 84 ? 0.165 -2.603 -6.538 1.00 93.88 84 TRP A N 1
ATOM 592 C CA . TRP A 1 84 ? 0.847 -3.334 -5.473 1.00 93.88 84 TRP A CA 1
ATOM 593 C C . TRP A 1 84 ? 0.734 -4.852 -5.619 1.00 93.88 84 TRP A C 1
ATOM 595 O O . TRP A 1 84 ? 1.743 -5.544 -5.556 1.00 93.88 84 TRP A O 1
ATOM 605 N N . SER A 1 85 ? -0.454 -5.379 -5.920 1.00 94.38 85 SER A N 1
ATOM 606 C CA . SER A 1 85 ? -0.632 -6.817 -6.132 1.00 94.38 85 SER A CA 1
ATOM 607 C C . SER A 1 85 ? 0.232 -7.347 -7.281 1.00 94.38 85 SER A C 1
ATOM 609 O O . SER A 1 85 ? 0.783 -8.439 -7.178 1.00 94.38 85 SER A O 1
ATOM 611 N N . MET A 1 86 ? 0.407 -6.575 -8.362 1.00 95.38 86 MET A N 1
ATOM 612 C CA . MET A 1 86 ? 1.300 -6.970 -9.459 1.00 95.38 86 MET A CA 1
ATOM 613 C C . MET A 1 86 ? 2.764 -6.973 -9.021 1.00 95.38 86 MET A C 1
ATOM 615 O O . MET A 1 86 ? 3.482 -7.929 -9.314 1.00 95.38 86 MET A O 1
ATOM 619 N N . GLU A 1 87 ? 3.194 -5.924 -8.324 1.00 94.81 87 GLU A N 1
ATOM 620 C CA . GLU A 1 87 ? 4.579 -5.758 -7.874 1.00 94.81 87 GLU A CA 1
ATOM 621 C C . GLU A 1 87 ? 4.993 -6.802 -6.836 1.00 94.81 87 GLU A C 1
ATOM 623 O O . GLU A 1 87 ? 6.137 -7.248 -6.853 1.00 94.81 87 GLU A O 1
ATOM 628 N N . THR A 1 88 ? 4.071 -7.223 -5.966 1.00 92.81 88 THR A N 1
ATOM 629 C CA . THR A 1 88 ? 4.374 -8.143 -4.862 1.00 92.81 88 THR A CA 1
ATOM 630 C C . THR A 1 88 ? 3.947 -9.580 -5.155 1.00 92.81 88 THR A C 1
ATOM 632 O O . THR A 1 88 ? 4.734 -10.505 -4.988 1.00 92.81 88 THR A O 1
ATOM 635 N N . GLY A 1 89 ? 2.723 -9.779 -5.650 1.00 90.69 89 GLY A N 1
ATOM 636 C CA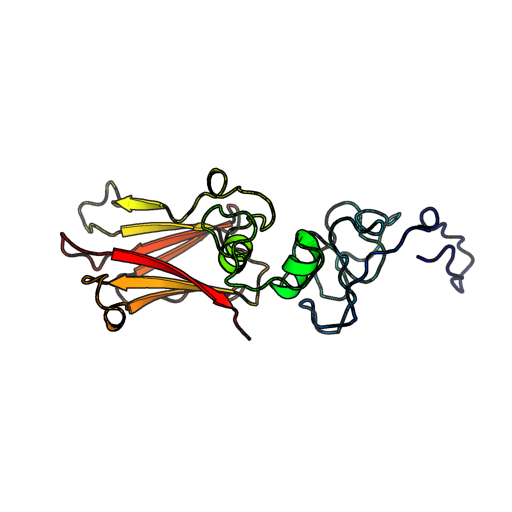 . GLY A 1 89 ? 2.148 -11.100 -5.925 1.00 90.69 89 GLY A CA 1
ATOM 637 C C . GLY A 1 89 ? 2.294 -11.582 -7.371 1.00 90.69 89 GLY A C 1
ATOM 638 O O . GLY A 1 89 ? 1.970 -12.728 -7.674 1.00 90.69 89 GLY A O 1
ATOM 639 N N . GLY A 1 90 ? 2.720 -10.718 -8.298 1.00 93.06 90 GLY A N 1
ATOM 640 C CA . GLY A 1 90 ? 2.806 -11.042 -9.728 1.00 93.06 90 GLY A CA 1
ATOM 641 C C . GLY A 1 90 ? 1.453 -11.178 -10.443 1.00 93.06 90 GLY A C 1
ATOM 642 O O . GLY A 1 90 ? 1.414 -11.465 -11.644 1.00 93.06 90 GLY A O 1
ATOM 643 N N . ALA A 1 91 ? 0.344 -10.959 -9.734 1.00 93.06 91 ALA A N 1
ATOM 644 C CA . ALA A 1 91 ? -1.027 -11.073 -10.220 1.00 93.06 91 ALA A CA 1
ATOM 645 C C . ALA A 1 91 ? -1.969 -10.178 -9.397 1.00 93.06 91 ALA A C 1
ATOM 647 O O . ALA A 1 91 ? -1.587 -9.637 -8.366 1.00 93.06 91 ALA A O 1
ATOM 648 N N . VAL A 1 92 ? -3.223 -10.023 -9.832 1.00 92.00 92 VAL A N 1
ATOM 649 C CA . VAL A 1 92 ? -4.242 -9.370 -8.992 1.00 92.00 92 VAL A CA 1
ATOM 650 C C . VAL A 1 92 ? -4.600 -10.312 -7.842 1.00 92.00 92 VAL A C 1
ATOM 652 O O . VAL A 1 92 ? -5.067 -11.421 -8.097 1.00 92.00 92 VAL A O 1
ATOM 655 N N . LEU A 1 93 ? -4.391 -9.865 -6.604 1.00 93.06 93 LEU A N 1
ATOM 656 C CA . LEU A 1 93 ? -4.668 -10.634 -5.392 1.00 93.06 93 LEU A CA 1
ATOM 657 C C . LEU A 1 93 ? -6.066 -10.319 -4.849 1.00 93.06 93 LEU A C 1
ATOM 659 O O . LEU A 1 93 ? -6.496 -9.165 -4.886 1.00 93.06 93 LEU A O 1
ATOM 663 N N . ASP A 1 94 ? -6.759 -11.321 -4.304 1.00 92.19 94 ASP A N 1
ATOM 664 C CA . ASP A 1 94 ? -8.042 -11.123 -3.616 1.00 92.19 94 ASP A CA 1
ATOM 665 C C . ASP A 1 94 ? -7.830 -10.310 -2.319 1.00 92.19 94 ASP A C 1
ATOM 667 O O . ASP A 1 94 ? -7.104 -10.779 -1.444 1.00 92.19 94 ASP A O 1
ATOM 671 N N . PRO A 1 95 ? -8.441 -9.119 -2.150 1.00 89.12 95 PRO A N 1
ATOM 672 C CA . PRO A 1 95 ? -8.233 -8.262 -0.978 1.00 89.12 95 PRO A CA 1
ATOM 673 C C . PRO A 1 95 ? -8.524 -8.898 0.387 1.00 89.12 95 PRO A C 1
ATOM 675 O O . PRO A 1 95 ? -8.018 -8.393 1.393 1.00 89.12 95 PRO A O 1
ATOM 678 N N . VAL A 1 96 ? -9.361 -9.942 0.443 1.00 89.38 96 VAL A N 1
ATOM 679 C CA . VAL A 1 96 ? -9.728 -10.625 1.700 1.00 89.38 96 VAL A CA 1
ATOM 680 C C . VAL A 1 96 ? -8.988 -11.940 1.925 1.00 89.38 96 VAL A C 1
ATOM 682 O O . VAL A 1 96 ? -9.141 -12.534 2.990 1.00 89.38 96 VAL A O 1
ATOM 685 N N . ALA A 1 97 ? -8.212 -12.403 0.945 1.00 92.81 97 ALA A N 1
ATOM 686 C CA . ALA A 1 97 ? -7.390 -13.591 1.107 1.00 92.81 97 ALA A CA 1
ATOM 687 C C . ALA A 1 97 ? -6.176 -13.298 1.996 1.00 92.81 97 ALA A C 1
ATOM 689 O O . ALA A 1 97 ? -5.688 -12.171 2.039 1.00 92.81 97 ALA A O 1
ATOM 690 N N . ASP A 1 98 ? -5.705 -14.349 2.652 1.00 93.06 98 ASP A N 1
ATOM 691 C CA . ASP A 1 98 ? -4.513 -14.402 3.497 1.00 93.06 98 ASP A CA 1
ATOM 692 C C . ASP A 1 98 ? -3.683 -15.592 2.978 1.00 93.06 98 ASP A C 1
ATOM 694 O O . ASP A 1 98 ? -3.963 -16.731 3.355 1.00 93.06 98 ASP A O 1
ATOM 698 N N . PRO A 1 99 ? -2.811 -15.398 1.969 1.00 94.75 99 PRO A N 1
ATOM 699 C CA . PRO A 1 99 ? -2.108 -16.507 1.320 1.00 94.75 99 PRO A CA 1
ATOM 700 C C . PRO A 1 99 ? -0.987 -17.124 2.165 1.00 94.75 99 PRO A C 1
ATOM 702 O O . PRO A 1 99 ? -0.638 -18.285 1.937 1.00 94.75 99 PRO A O 1
ATOM 705 N N . ASP A 1 100 ? -0.408 -16.372 3.102 1.00 93.50 100 ASP A N 1
ATOM 706 C CA . ASP A 1 100 ? 0.693 -16.824 3.962 1.00 93.50 100 ASP A CA 1
ATOM 707 C C . ASP A 1 100 ? 0.248 -17.285 5.362 1.00 93.50 100 ASP A C 1
ATOM 709 O O . ASP A 1 100 ? 1.046 -17.878 6.097 1.00 93.50 100 ASP A O 1
ATOM 713 N N . HIS A 1 101 ? -1.042 -17.136 5.673 1.00 93.38 101 HIS A N 1
ATOM 714 C CA . HIS A 1 101 ? -1.712 -17.604 6.883 1.00 93.38 101 HIS A CA 1
ATOM 715 C C . HIS A 1 101 ? -1.193 -16.965 8.178 1.00 93.38 101 HIS A C 1
ATOM 717 O O . HIS A 1 101 ? -1.196 -17.614 9.234 1.00 93.38 101 HIS A O 1
ATOM 723 N N . ASP A 1 102 ? -0.766 -15.704 8.138 1.00 90.75 102 ASP A N 1
ATOM 724 C CA . ASP A 1 102 ? -0.357 -14.973 9.342 1.00 90.75 102 ASP A CA 1
ATOM 725 C C . ASP A 1 102 ? -1.520 -14.236 10.051 1.00 90.75 102 ASP A C 1
ATOM 727 O O . ASP A 1 102 ? -1.396 -13.718 11.178 1.00 90.75 102 ASP A O 1
ATOM 731 N N . GLY A 1 103 ? -2.706 -14.282 9.438 1.00 89.12 103 GLY A N 1
ATOM 732 C CA . GLY A 1 103 ? -3.934 -13.673 9.922 1.00 89.12 103 GLY A CA 1
ATOM 733 C C . GLY A 1 103 ? -4.144 -12.235 9.452 1.00 89.12 103 GLY A C 1
ATOM 734 O O . GLY A 1 103 ? -5.048 -11.575 9.981 1.00 89.12 103 GLY A O 1
ATOM 735 N N . LEU A 1 104 ? -3.338 -11.728 8.514 1.00 87.25 104 LEU A N 1
ATOM 736 C CA . LEU A 1 104 ? -3.556 -10.456 7.835 1.00 87.25 104 LEU A CA 1
ATOM 737 C C . LEU A 1 104 ? -4.053 -10.690 6.401 1.00 87.25 104 LEU A C 1
ATOM 739 O O . LEU A 1 104 ? -3.392 -11.338 5.603 1.00 87.25 104 LEU A O 1
ATOM 743 N N . PRO A 1 105 ? -5.220 -10.142 6.022 1.00 89.06 105 PRO A N 1
ATOM 744 C CA . PRO A 1 105 ? -5.637 -10.182 4.630 1.00 89.06 105 PRO A CA 1
ATOM 745 C C . PRO A 1 105 ? -4.809 -9.206 3.781 1.00 89.06 105 PRO A C 1
ATOM 747 O O . PRO A 1 105 ? -4.424 -8.135 4.259 1.00 89.06 105 PRO A O 1
ATOM 750 N N . ASN A 1 106 ? -4.674 -9.498 2.485 1.00 90.50 106 ASN A N 1
ATOM 751 C CA . ASN A 1 106 ? -3.905 -8.708 1.512 1.00 90.50 106 ASN A CA 1
ATOM 752 C C . ASN A 1 106 ? -4.203 -7.196 1.553 1.00 90.50 106 ASN A C 1
ATOM 754 O O . ASN A 1 106 ? -3.317 -6.362 1.377 1.00 90.50 106 ASN A O 1
ATOM 758 N N . SER A 1 107 ? -5.463 -6.803 1.772 1.00 86.38 107 SER A N 1
ATOM 759 C CA . SER A 1 107 ? -5.846 -5.385 1.898 1.00 86.38 107 SER A CA 1
ATOM 760 C C . SER A 1 107 ? -5.225 -4.691 3.110 1.00 86.38 107 SER A C 1
ATOM 762 O O . SER A 1 107 ? -4.878 -3.510 3.036 1.00 86.38 107 SER A O 1
ATOM 764 N N . LEU A 1 108 ? -5.095 -5.406 4.226 1.00 86.06 108 LEU A N 1
ATOM 765 C CA . LEU A 1 108 ? -4.495 -4.878 5.440 1.00 86.06 108 LEU A CA 1
ATOM 766 C C . LEU A 1 108 ? -2.978 -4.826 5.301 1.00 86.06 108 LEU A C 1
ATOM 768 O O . LEU A 1 108 ? -2.374 -3.828 5.674 1.00 86.06 108 LEU A O 1
ATOM 772 N N . GLU A 1 109 ? -2.370 -5.822 4.676 1.00 89.25 109 GLU A N 1
ATOM 773 C CA . GLU A 1 109 ? -0.948 -5.767 4.359 1.00 89.25 109 GLU A CA 1
ATOM 774 C C . GLU A 1 109 ? -0.598 -4.647 3.389 1.00 89.25 109 GLU A C 1
ATOM 776 O O . GLU A 1 109 ? 0.330 -3.882 3.652 1.00 89.25 109 GLU A O 1
ATOM 781 N N . TYR A 1 110 ? -1.392 -4.455 2.330 1.00 88.75 110 TYR A N 1
ATOM 782 C CA . TYR A 1 110 ? -1.233 -3.305 1.445 1.00 88.75 110 TYR A CA 1
ATOM 783 C C . TYR A 1 110 ? -1.245 -1.998 2.240 1.00 88.75 110 TYR A C 1
ATOM 785 O O . TYR A 1 110 ? -0.411 -1.126 2.000 1.00 88.75 110 TYR A O 1
ATOM 793 N N . ALA A 1 111 ? -2.149 -1.870 3.211 1.00 84.88 111 ALA A N 1
ATOM 794 C CA . ALA A 1 111 ? -2.305 -0.668 4.015 1.00 84.88 111 ALA A CA 1
ATOM 795 C C . ALA A 1 111 ? -1.211 -0.455 5.067 1.00 84.88 111 ALA A C 1
ATOM 797 O O . ALA A 1 111 ? -0.899 0.700 5.372 1.00 84.88 111 ALA A O 1
ATOM 798 N N . LEU A 1 112 ? -0.671 -1.542 5.623 1.00 82.75 112 LEU A N 1
ATOM 799 C CA . LEU A 1 112 ? 0.347 -1.533 6.676 1.00 82.75 112 LEU A CA 1
ATOM 800 C C . LEU A 1 112 ? 1.780 -1.636 6.129 1.00 82.75 112 LEU A C 1
ATOM 802 O O . LEU A 1 112 ? 2.721 -1.408 6.882 1.00 82.75 112 LEU A O 1
ATOM 806 N N . GLY A 1 113 ? 1.947 -1.927 4.835 1.00 84.38 113 GLY A N 1
ATOM 807 C CA . GLY A 1 113 ? 3.252 -2.129 4.202 1.00 84.38 113 GLY A CA 1
ATOM 808 C C . GLY A 1 113 ? 3.830 -3.539 4.383 1.00 84.38 113 GLY A C 1
ATOM 809 O O . GLY A 1 113 ? 5.049 -3.670 4.358 1.00 84.38 113 GLY A O 1
ATOM 810 N N . GLY A 1 114 ? 2.972 -4.545 4.583 1.00 87.75 114 GLY A N 1
ATOM 811 C CA . GLY A 1 114 ? 3.339 -5.966 4.668 1.00 87.75 114 GLY A CA 1
ATOM 812 C C . GLY A 1 114 ? 3.536 -6.635 3.307 1.00 87.75 114 GLY A C 1
ATOM 813 O O . GLY A 1 114 ? 3.533 -5.965 2.260 1.00 87.75 114 GLY A O 1
ATOM 814 N N . ASN A 1 115 ? 3.692 -7.956 3.328 1.00 90.12 115 ASN A N 1
ATOM 815 C CA . ASN A 1 115 ? 3.927 -8.784 2.156 1.00 90.12 115 ASN A CA 1
ATOM 816 C C . ASN A 1 115 ? 3.034 -10.048 2.140 1.00 90.12 115 ASN A C 1
ATOM 818 O O . ASN A 1 115 ? 3.359 -10.999 2.835 1.00 90.12 115 ASN A O 1
ATOM 822 N N . PRO A 1 116 ? 2.097 -10.171 1.178 1.00 92.19 116 PRO A N 1
ATOM 823 C CA . PRO A 1 116 ? 1.085 -11.237 1.085 1.00 92.19 116 PRO A CA 1
ATOM 824 C C . PRO A 1 116 ? 1.589 -12.632 0.789 1.00 92.19 116 PRO A C 1
ATOM 826 O O . PRO A 1 116 ? 0.801 -13.550 0.561 1.00 92.19 116 PRO A O 1
ATOM 829 N N . LEU A 1 117 ? 2.901 -12.782 0.687 1.00 93.75 117 LEU A N 1
ATOM 830 C CA . LEU A 1 117 ? 3.570 -14.043 0.435 1.00 93.75 117 LEU A CA 1
ATOM 831 C C . LEU A 1 117 ? 4.542 -14.403 1.564 1.00 93.75 117 LEU A C 1
ATOM 833 O O . LEU A 1 117 ? 5.301 -15.366 1.414 1.00 93.75 117 LEU A O 1
ATOM 837 N N . ALA A 1 118 ? 4.589 -13.630 2.648 1.00 93.00 118 ALA A N 1
ATOM 838 C CA . ALA A 1 118 ? 5.546 -13.807 3.723 1.00 93.00 118 ALA A CA 1
ATOM 839 C C . ALA A 1 118 ? 4.874 -13.548 5.077 1.00 93.00 118 ALA A C 1
ATOM 841 O O . ALA A 1 118 ? 4.427 -12.435 5.299 1.00 93.00 118 ALA A O 1
ATOM 842 N N . PRO A 1 119 ? 4.921 -14.506 6.025 1.00 91.69 119 PRO A N 1
ATOM 843 C CA . PRO A 1 119 ? 4.264 -14.364 7.323 1.00 91.69 119 PRO A CA 1
ATOM 844 C C . PRO A 1 119 ? 4.994 -13.335 8.204 1.00 91.69 119 PRO A C 1
ATOM 846 O O . PRO A 1 119 ? 5.816 -13.685 9.061 1.00 91.69 119 PRO A O 1
ATOM 849 N N . ASP A 1 120 ? 4.735 -12.055 7.953 1.00 86.12 120 ASP A N 1
ATOM 850 C CA . ASP A 1 120 ? 5.498 -10.909 8.437 1.00 86.12 120 ASP A CA 1
ATOM 851 C C . ASP A 1 120 ? 4.719 -10.022 9.414 1.00 86.12 120 ASP A C 1
ATOM 853 O O . ASP A 1 120 ? 5.270 -9.044 9.932 1.00 86.12 120 ASP A O 1
ATOM 857 N N . ARG A 1 121 ? 3.508 -10.434 9.812 1.00 82.44 121 ARG A N 1
ATOM 858 C CA . ARG A 1 121 ? 2.688 -9.773 10.837 1.00 82.44 121 ARG A CA 1
ATOM 859 C C . ARG A 1 121 ? 3.452 -9.326 12.078 1.00 82.44 121 ARG A C 1
ATOM 861 O O . ARG A 1 121 ? 3.129 -8.289 12.651 1.00 82.44 121 ARG A O 1
ATOM 868 N N . ALA A 1 122 ? 4.435 -10.101 12.536 1.00 72.44 122 ALA A N 1
ATOM 869 C CA . ALA A 1 122 ? 5.233 -9.758 13.716 1.00 72.44 122 ALA A CA 1
ATOM 870 C C . ALA A 1 122 ? 6.159 -8.541 13.499 1.00 72.44 122 ALA A C 1
ATOM 872 O O . ALA A 1 122 ? 6.508 -7.863 14.464 1.00 72.44 122 ALA A O 1
ATOM 873 N N . GLY A 1 123 ? 6.566 -8.281 12.253 1.00 67.06 123 GLY A N 1
ATOM 874 C CA . GLY A 1 123 ? 7.361 -7.121 11.845 1.00 67.06 123 GLY A CA 1
ATOM 875 C C . GLY A 1 123 ? 6.522 -5.867 11.601 1.00 67.06 123 GLY A C 1
ATOM 876 O O . GLY A 1 123 ? 7.054 -4.756 11.640 1.00 67.06 123 GLY A O 1
ATOM 877 N N . LEU A 1 124 ? 5.210 -6.023 11.414 1.00 69.50 124 LEU A N 1
ATOM 878 C CA . LEU A 1 124 ? 4.289 -4.905 11.308 1.00 69.50 124 LEU A CA 1
ATOM 879 C C . LEU A 1 124 ? 3.973 -4.362 12.700 1.00 69.50 124 LEU A C 1
ATOM 881 O O . LEU A 1 124 ? 3.412 -5.040 13.564 1.00 69.50 124 LEU A O 1
ATOM 885 N N . THR A 1 125 ? 4.285 -3.085 12.919 1.00 63.88 125 THR A N 1
ATOM 886 C CA . THR A 1 125 ? 3.748 -2.345 14.060 1.00 63.88 125 THR A CA 1
ATOM 887 C C . THR A 1 125 ? 2.261 -2.122 13.806 1.00 63.88 125 THR A C 1
ATOM 889 O O . THR A 1 125 ? 1.855 -1.116 13.223 1.00 63.88 125 THR A O 1
ATOM 892 N N . GLY A 1 126 ? 1.445 -3.108 14.175 1.00 62.12 126 GLY A N 1
ATOM 893 C CA . GLY A 1 126 ? -0.002 -2.988 14.120 1.00 62.12 126 GLY A CA 1
ATOM 894 C C . GLY A 1 126 ? -0.514 -1.860 15.025 1.00 62.12 126 GLY A C 1
ATOM 895 O O . GLY A 1 126 ? 0.244 -1.300 15.824 1.00 62.12 126 GLY A O 1
ATOM 896 N N . PRO A 1 127 ? -1.812 -1.526 14.922 1.00 67.31 127 PRO A N 1
ATOM 897 C CA . PRO A 1 127 ? -2.437 -0.533 15.780 1.00 67.31 127 PRO A CA 1
ATOM 898 C C . PRO A 1 127 ? -2.137 -0.814 17.258 1.00 67.31 127 PRO A C 1
ATOM 900 O O . PRO A 1 127 ? -2.544 -1.849 17.783 1.00 67.31 127 PRO A O 1
ATOM 903 N N . SER A 1 128 ? -1.422 0.098 17.924 1.00 65.19 128 SER A N 1
ATOM 904 C CA . SER A 1 128 ? -1.059 -0.044 19.339 1.00 65.19 128 SER A CA 1
ATOM 905 C C . SER A 1 128 ? -1.962 0.842 20.197 1.00 65.19 128 SER A C 1
ATOM 907 O O . SER A 1 128 ? -1.748 2.061 20.245 1.00 65.19 128 SER A O 1
ATOM 909 N N . PRO A 1 129 ? -3.011 0.279 20.832 1.00 66.88 129 PRO A N 1
ATOM 910 C CA . PRO A 1 129 ? -3.823 1.025 21.771 1.00 66.88 129 PRO A CA 1
ATOM 911 C C . PRO A 1 129 ? -3.015 1.212 23.050 1.00 66.88 129 PRO A C 1
ATOM 913 O O . PRO A 1 129 ? -2.699 0.255 23.757 1.00 66.88 129 PRO A O 1
ATOM 916 N N . LEU A 1 130 ? -2.687 2.457 23.362 1.00 65.38 130 LEU A N 1
ATOM 917 C CA . LEU A 1 130 ? -2.072 2.800 24.634 1.00 65.38 130 LEU A CA 1
ATOM 918 C C . LEU A 1 130 ? -3.083 3.601 25.453 1.00 65.38 130 LEU A C 1
ATOM 920 O O . LEU A 1 130 ? -3.716 4.516 24.905 1.00 65.38 130 LEU A O 1
ATOM 924 N N . PRO A 1 131 ? -3.243 3.311 26.760 1.00 62.81 131 PRO A N 1
ATOM 925 C CA . PRO A 1 131 ? -3.840 4.303 27.637 1.00 62.81 131 PRO A CA 1
ATOM 926 C C . PRO A 1 131 ? -3.003 5.575 27.478 1.00 62.81 131 PRO A C 1
ATOM 928 O O . PRO A 1 131 ? -1.771 5.497 27.501 1.00 62.81 131 PRO A O 1
ATOM 931 N N . ALA A 1 132 ? -3.633 6.730 27.253 1.00 58.41 132 ALA A N 1
ATOM 932 C CA . ALA A 1 132 ? -2.902 7.990 27.235 1.00 58.41 132 ALA A CA 1
ATOM 933 C C . ALA A 1 132 ? -2.319 8.225 28.635 1.00 58.41 132 ALA A C 1
ATOM 935 O O . ALA A 1 132 ? -2.971 8.765 29.524 1.00 58.41 132 ALA A O 1
ATOM 936 N N . ALA A 1 133 ? -1.106 7.736 28.872 1.00 52.53 133 ALA A N 1
ATOM 937 C CA . ALA A 1 133 ? -0.415 7.962 30.120 1.00 52.53 133 ALA A CA 1
ATOM 938 C C . ALA A 1 133 ? -0.027 9.447 30.189 1.00 52.53 133 ALA A C 1
ATOM 940 O O . ALA A 1 133 ? 0.650 9.929 29.285 1.00 52.53 133 ALA A O 1
ATOM 941 N N . THR A 1 134 ? -0.439 10.083 31.297 1.00 51.62 134 THR A N 1
ATOM 942 C CA . THR A 1 134 ? -0.012 11.370 31.898 1.00 51.62 134 THR A CA 1
ATOM 943 C C . THR A 1 134 ? -0.860 12.641 31.746 1.00 51.62 134 THR A C 1
ATOM 945 O O . THR A 1 134 ? -0.483 13.632 32.369 1.00 51.62 134 THR A O 1
ATOM 948 N N . ASP A 1 135 ? -2.029 12.647 31.090 1.00 52.19 135 ASP A N 1
ATOM 949 C CA . ASP A 1 135 ? -2.944 13.808 31.179 1.00 52.19 135 ASP A CA 1
ATOM 950 C C . ASP A 1 135 ? -4.083 13.578 32.202 1.00 52.19 135 ASP A C 1
ATOM 952 O O . ASP A 1 135 ? -5.041 12.859 31.903 1.00 52.19 135 ASP A O 1
ATOM 956 N N . PRO A 1 136 ? -4.028 14.177 33.410 1.00 49.81 136 PRO A N 1
ATOM 957 C CA . PRO A 1 136 ? -5.105 14.086 34.396 1.00 49.81 136 PRO A CA 1
ATOM 958 C C . PRO A 1 136 ? -6.407 14.801 33.978 1.00 49.81 136 PRO A C 1
ATOM 960 O O . PRO A 1 136 ? -7.405 14.666 34.684 1.00 49.81 136 PRO A O 1
ATOM 963 N N . ALA A 1 137 ? -6.437 15.533 32.856 1.00 52.50 137 ALA A N 1
ATOM 964 C CA . ALA A 1 137 ? -7.623 16.236 32.362 1.00 52.50 137 ALA A CA 1
ATOM 965 C C . ALA A 1 137 ? -8.443 15.472 31.296 1.00 52.50 137 ALA A C 1
ATOM 967 O O . ALA A 1 137 ? -9.526 15.943 30.945 1.00 52.50 137 ALA A O 1
ATOM 968 N N . ALA A 1 138 ? -7.997 14.309 30.790 1.00 53.41 138 ALA A N 1
ATOM 969 C CA . ALA A 1 138 ? -8.825 13.423 29.950 1.00 53.41 138 ALA A CA 1
ATOM 970 C C . ALA A 1 138 ? -8.212 12.013 29.775 1.00 53.41 138 ALA A C 1
ATOM 972 O O . ALA A 1 138 ? -7.197 11.894 29.085 1.00 53.41 138 ALA A O 1
ATOM 973 N N . PRO A 1 139 ? -8.825 10.914 30.268 1.00 55.34 139 PRO A N 1
ATOM 974 C CA . PRO A 1 139 ? -8.400 9.583 29.855 1.00 55.34 139 PRO A CA 1
ATOM 975 C C . PRO A 1 139 ? -8.975 9.276 28.466 1.00 55.34 139 PRO A C 1
ATOM 977 O O . PRO A 1 139 ? -10.150 8.956 28.304 1.00 55.34 139 PRO A O 1
ATOM 980 N N . ALA A 1 140 ? -8.119 9.404 27.457 1.00 66.19 140 ALA A N 1
ATOM 981 C CA . ALA A 1 140 ? -8.440 9.259 26.047 1.00 66.19 140 ALA A CA 1
ATOM 982 C C . ALA A 1 140 ? -7.631 8.107 25.447 1.00 66.19 140 ALA A C 1
ATOM 984 O O . ALA A 1 140 ? -6.428 8.013 25.685 1.00 66.19 140 ALA A O 1
ATOM 985 N N . MET A 1 141 ? -8.247 7.213 24.682 1.00 80.06 141 MET A N 1
ATOM 986 C CA . MET A 1 141 ? -7.502 6.152 23.999 1.00 80.06 141 MET A CA 1
ATOM 987 C C . MET A 1 141 ? -6.566 6.801 22.976 1.00 80.06 141 MET A C 1
ATOM 989 O O . MET A 1 141 ? -7.004 7.673 22.224 1.00 80.06 141 MET A O 1
ATOM 993 N N . ARG A 1 142 ? -5.299 6.371 22.929 1.00 82.44 142 ARG A N 1
ATOM 994 C CA . ARG A 1 142 ? -4.388 6.669 21.820 1.00 82.44 142 ARG A CA 1
ATOM 995 C C . ARG A 1 142 ? -4.243 5.438 20.937 1.00 82.44 142 ARG A C 1
ATOM 997 O O . ARG A 1 142 ? -3.942 4.367 21.457 1.00 82.44 142 ARG A O 1
ATOM 1004 N N . LEU A 1 143 ? -4.392 5.610 19.628 1.00 85.06 143 LEU A N 1
ATOM 1005 C CA . LEU A 1 143 ? -4.095 4.587 18.632 1.00 85.06 143 LEU A CA 1
ATOM 1006 C C . LEU A 1 143 ? -3.080 5.114 17.621 1.00 85.06 143 LEU A C 1
ATOM 1008 O O . LEU A 1 143 ? -3.352 6.102 16.940 1.00 85.06 143 LEU A O 1
ATOM 1012 N N . ASP A 1 144 ? -1.953 4.418 17.505 1.00 85.06 144 ASP A N 1
ATOM 1013 C CA . ASP A 1 144 ? -0.931 4.685 16.493 1.00 85.06 144 ASP A CA 1
ATOM 1014 C C . ASP A 1 144 ? -0.995 3.585 15.424 1.00 8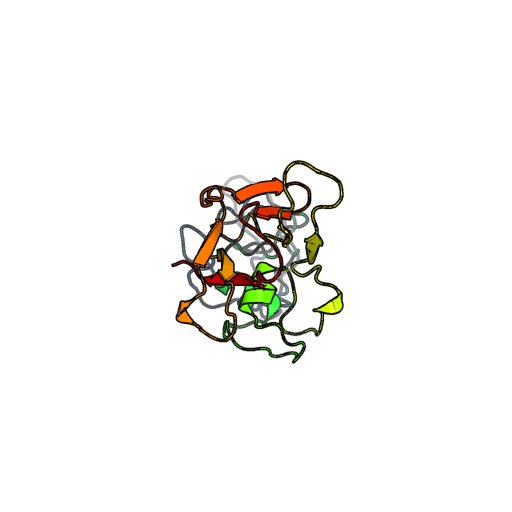5.06 144 ASP A C 1
ATOM 1016 O O . ASP A 1 144 ? -0.992 2.410 15.787 1.00 85.06 144 ASP A O 1
ATOM 1020 N N . PHE A 1 145 ? -1.064 3.936 14.137 1.00 84.62 145 PHE A N 1
ATOM 1021 C CA . PHE A 1 145 ? -1.025 2.977 13.022 1.00 84.62 145 PHE A CA 1
ATOM 1022 C C . PHE A 1 145 ? -0.317 3.562 11.788 1.00 84.62 145 PHE A C 1
ATOM 1024 O O . PHE A 1 145 ? -0.393 4.774 11.563 1.00 84.62 145 PHE A O 1
ATOM 1031 N N . PRO A 1 146 ? 0.370 2.737 10.978 1.00 84.12 146 PRO A N 1
ATOM 1032 C CA . PRO A 1 146 ? 1.033 3.213 9.771 1.00 84.12 146 PRO A CA 1
ATOM 1033 C C . PRO A 1 146 ? 0.012 3.599 8.692 1.00 84.12 146 PRO A C 1
ATOM 1035 O O . PRO A 1 146 ? -1.089 3.047 8.622 1.00 84.12 146 PRO A O 1
ATOM 1038 N N . TRP A 1 147 ? 0.384 4.544 7.831 1.00 84.12 147 TRP A N 1
ATOM 1039 C CA . TRP A 1 147 ? -0.398 4.914 6.651 1.00 84.12 147 TRP A CA 1
ATOM 1040 C C . TRP A 1 147 ? 0.497 5.097 5.432 1.00 84.12 147 TRP A C 1
ATOM 1042 O O . TRP A 1 147 ? 1.673 5.446 5.538 1.00 84.12 147 TRP A O 1
ATOM 1052 N N . ARG A 1 148 ? -0.084 4.908 4.248 1.00 82.75 148 ARG A N 1
ATOM 1053 C CA . ARG A 1 148 ? 0.616 5.094 2.978 1.00 82.75 148 ARG A CA 1
ATOM 1054 C C . ARG A 1 148 ? 0.135 6.363 2.297 1.00 82.75 148 ARG A C 1
ATOM 1056 O O . ARG A 1 148 ? -0.921 6.375 1.679 1.00 82.75 148 ARG A O 1
ATOM 1063 N N . ALA A 1 149 ? 0.946 7.416 2.358 1.00 79.56 149 ALA A N 1
ATOM 1064 C CA . ALA A 1 149 ? 0.613 8.706 1.750 1.00 79.56 149 ALA A CA 1
ATOM 1065 C C . ALA A 1 149 ? 0.370 8.628 0.232 1.00 79.56 149 ALA A C 1
ATOM 1067 O O . ALA A 1 149 ? -0.438 9.383 -0.301 1.00 79.56 149 ALA A O 1
ATOM 1068 N N . ALA A 1 150 ? 1.056 7.708 -0.453 1.00 78.56 150 ALA A N 1
ATOM 1069 C CA . ALA A 1 150 ? 0.912 7.499 -1.890 1.00 78.56 150 ALA A CA 1
ATOM 1070 C C . ALA A 1 150 ? -0.299 6.629 -2.275 1.00 78.56 150 ALA A C 1
ATOM 1072 O O . ALA A 1 150 ? -0.676 6.637 -3.441 1.00 78.56 150 ALA A O 1
ATOM 1073 N N . ALA A 1 151 ? -0.888 5.875 -1.337 1.00 84.88 151 ALA A N 1
ATOM 1074 C CA . ALA A 1 151 ? -1.988 4.951 -1.616 1.00 84.88 151 ALA A CA 1
ATOM 1075 C C . ALA A 1 151 ? -3.322 5.705 -1.657 1.00 84.88 151 ALA A C 1
ATOM 1077 O O . ALA A 1 151 ? -3.948 5.943 -0.623 1.00 84.88 151 ALA A O 1
ATOM 1078 N N . VAL A 1 152 ? -3.737 6.114 -2.854 1.00 85.06 152 VAL A N 1
ATOM 1079 C CA . VAL A 1 152 ? -4.906 6.986 -3.055 1.00 85.06 152 VAL A CA 1
ATOM 1080 C C . VAL A 1 152 ? -6.234 6.231 -3.103 1.00 85.06 152 VAL A C 1
ATOM 1082 O O . VAL A 1 152 ? -7.294 6.847 -3.089 1.00 85.06 152 VAL A O 1
ATOM 1085 N N . ASP A 1 153 ? -6.187 4.902 -3.138 1.00 87.94 153 ASP A N 1
ATOM 1086 C CA . ASP A 1 153 ? -7.352 4.018 -3.153 1.00 87.94 153 ASP A CA 1
ATOM 1087 C C . ASP A 1 153 ? -7.617 3.369 -1.787 1.00 87.94 153 ASP A C 1
ATOM 1089 O O . ASP A 1 153 ? -8.324 2.366 -1.703 1.00 87.94 153 ASP A O 1
ATOM 1093 N N . LEU A 1 154 ? -7.071 3.931 -0.704 1.00 87.94 154 LEU A N 1
ATOM 1094 C CA . LEU A 1 154 ? -7.300 3.455 0.657 1.00 87.94 154 LEU A CA 1
ATOM 1095 C C . LEU A 1 154 ? -8.135 4.430 1.481 1.00 87.94 154 LEU A C 1
ATOM 1097 O O . LEU A 1 154 ? -7.883 5.631 1.530 1.00 87.94 154 LEU A O 1
ATOM 1101 N N . ARG A 1 155 ? -9.084 3.876 2.234 1.00 88.44 155 ARG A N 1
ATOM 1102 C CA . ARG A 1 155 ? -9.773 4.542 3.335 1.00 88.44 155 ARG A CA 1
ATOM 1103 C C . ARG A 1 155 ? -9.461 3.819 4.635 1.00 88.44 155 ARG A C 1
ATOM 1105 O O . ARG A 1 155 ? -9.859 2.671 4.829 1.00 88.44 155 ARG A O 1
ATOM 1112 N N . TYR A 1 156 ? -8.809 4.526 5.545 1.00 89.75 156 TYR A N 1
ATOM 1113 C CA . TYR A 1 156 ? -8.592 4.103 6.921 1.00 89.75 156 TYR A CA 1
ATOM 1114 C C . TYR A 1 156 ? -9.754 4.615 7.771 1.00 89.75 156 TYR A C 1
ATOM 1116 O O . TYR A 1 156 ? -10.019 5.817 7.799 1.00 89.75 156 TYR A O 1
ATOM 1124 N N . VAL A 1 157 ? -10.447 3.718 8.466 1.00 90.62 157 VAL A N 1
ATOM 1125 C CA . VAL A 1 157 ? -11.568 4.040 9.354 1.00 90.62 157 VAL A CA 1
ATOM 1126 C C . VAL A 1 157 ? -11.287 3.468 10.729 1.00 90.62 157 VAL A C 1
ATOM 1128 O O . VAL A 1 157 ? -11.175 2.254 10.892 1.00 90.62 157 VAL A O 1
ATOM 1131 N N . LEU A 1 158 ? -11.212 4.332 11.733 1.00 90.12 158 LEU A N 1
ATOM 1132 C CA . LEU A 1 158 ? -11.213 3.893 13.119 1.00 90.12 158 LEU A CA 1
ATOM 1133 C C . LEU A 1 158 ? -12.651 3.894 13.621 1.00 90.12 158 LEU A C 1
ATOM 1135 O O . LEU A 1 158 ? -13.339 4.914 13.535 1.00 90.12 158 LEU A O 1
ATOM 1139 N N . GLN A 1 159 ? -13.081 2.758 14.160 1.00 90.38 159 GLN A N 1
ATOM 1140 C CA . GLN A 1 159 ? -14.401 2.604 14.752 1.00 90.38 159 GLN A CA 1
ATOM 1141 C C . GLN A 1 159 ? -14.313 2.364 16.256 1.00 90.38 159 GLN A C 1
ATOM 1143 O O . GLN A 1 159 ? -13.365 1.731 16.723 1.00 90.38 159 GLN A O 1
ATOM 1148 N N . ARG A 1 160 ? -15.331 2.823 16.987 1.00 88.62 160 ARG A N 1
ATOM 1149 C CA . ARG A 1 160 ? -15.516 2.619 18.428 1.00 88.62 160 ARG A CA 1
ATOM 1150 C C . ARG A 1 160 ? -16.854 1.942 18.716 1.00 88.62 160 ARG A C 1
ATOM 1152 O O . ARG A 1 160 ? -17.855 2.260 18.071 1.00 88.62 160 ARG A O 1
ATOM 1159 N N . THR A 1 161 ? -16.885 1.085 19.733 1.00 87.50 161 THR A N 1
ATOM 1160 C CA . THR A 1 161 ? -18.117 0.544 20.326 1.00 87.50 161 THR A CA 1
ATOM 1161 C C . THR A 1 161 ? -17.976 0.309 21.835 1.00 87.50 161 THR A C 1
ATOM 1163 O O . THR A 1 161 ? -16.865 0.183 22.345 1.00 87.50 161 THR A O 1
ATOM 1166 N N . ALA A 1 162 ? -19.102 0.222 22.544 1.00 86.12 162 ALA A N 1
ATOM 1167 C CA . ALA A 1 162 ? -19.190 -0.318 23.904 1.00 86.12 162 ALA A CA 1
ATOM 1168 C C . ALA A 1 162 ? -19.665 -1.790 23.939 1.00 86.12 162 ALA A C 1
ATOM 1170 O O . ALA A 1 162 ? -19.701 -2.409 25.001 1.00 86.12 162 ALA A O 1
ATOM 1171 N N . SER A 1 163 ? -20.056 -2.358 22.794 1.00 88.19 163 SER A N 1
ATOM 1172 C CA . SER A 1 163 ? -20.689 -3.678 22.672 1.00 88.19 163 SER A CA 1
ATOM 1173 C C . SER A 1 163 ? -20.164 -4.407 21.427 1.00 88.19 163 SER A C 1
ATOM 1175 O O . SER A 1 163 ? -20.835 -4.436 20.400 1.00 88.19 163 SER A O 1
ATOM 1177 N N . PRO A 1 164 ? -18.949 -4.982 21.475 1.00 87.75 164 PRO A N 1
ATOM 1178 C CA . PRO A 1 164 ? -18.264 -5.520 20.296 1.00 87.75 164 PRO A CA 1
ATOM 1179 C C . PRO A 1 164 ? -19.020 -6.669 19.622 1.00 87.75 164 PRO A C 1
ATOM 1181 O O . PRO A 1 164 ? -18.876 -6.851 18.412 1.00 87.75 164 PRO A O 1
ATOM 1184 N N . ASP A 1 165 ? -19.858 -7.374 20.385 1.00 89.50 165 ASP A N 1
ATOM 1185 C CA . ASP A 1 165 ? -20.692 -8.483 19.921 1.00 89.50 165 ASP A CA 1
ATOM 1186 C C . ASP A 1 165 ? -21.920 -8.035 19.108 1.00 89.50 165 ASP A C 1
ATOM 1188 O O . ASP A 1 165 ? -22.548 -8.865 18.456 1.00 89.50 165 ASP A O 1
ATOM 1192 N N . ASP A 1 166 ? -22.265 -6.740 19.109 1.00 90.00 166 ASP A N 1
ATOM 1193 C CA . ASP A 1 166 ? -23.310 -6.168 18.255 1.00 90.00 166 ASP A CA 1
ATOM 1194 C C . ASP A 1 166 ? -22.672 -5.481 17.032 1.00 90.00 166 ASP A C 1
ATOM 1196 O O . ASP A 1 166 ? -22.104 -4.390 17.164 1.00 90.00 166 ASP A O 1
ATOM 1200 N N . PRO A 1 167 ? -22.773 -6.054 15.816 1.00 86.69 167 PRO A N 1
ATOM 1201 C CA . PRO A 1 167 ? -22.208 -5.455 14.610 1.00 86.69 167 PRO A CA 1
ATOM 1202 C C . PRO A 1 167 ? -22.728 -4.042 14.306 1.00 86.69 167 PRO A C 1
ATOM 1204 O O . PRO A 1 167 ? -22.001 -3.260 13.690 1.00 86.69 167 PRO A O 1
ATOM 1207 N N . GLY A 1 168 ? -23.952 -3.705 14.733 1.00 91.62 168 GLY A N 1
ATOM 1208 C CA . GLY A 1 168 ? -24.579 -2.398 14.508 1.00 91.62 168 GLY A CA 1
ATOM 1209 C C . GLY A 1 168 ? -24.113 -1.304 15.471 1.00 91.62 168 GLY A C 1
ATOM 1210 O O . GLY A 1 168 ? -24.348 -0.125 15.220 1.00 91.62 168 GLY A O 1
ATOM 1211 N N . SER A 1 169 ? -23.419 -1.675 16.547 1.00 90.69 169 SER A N 1
ATOM 1212 C CA . SER A 1 169 ? -22.959 -0.747 17.586 1.00 90.69 169 SER A CA 1
ATOM 1213 C C . SER A 1 169 ? -21.677 0.020 17.225 1.00 90.69 169 SER A C 1
ATOM 1215 O O . SER A 1 169 ? -21.274 0.944 17.935 1.00 90.69 169 SER A O 1
ATOM 1217 N N . TRP A 1 170 ? -21.000 -0.375 16.144 1.00 91.50 170 TRP A N 1
ATOM 1218 C CA . TRP A 1 170 ? -19.730 0.212 15.730 1.00 91.50 170 TRP A CA 1
ATOM 1219 C C . TRP A 1 170 ? -19.943 1.565 15.055 1.00 91.50 170 TRP A C 1
ATOM 1221 O O . TRP A 1 170 ? -20.639 1.673 14.048 1.00 91.50 170 TRP A O 1
ATOM 1231 N N . THR A 1 171 ? -19.280 2.591 15.580 1.00 90.69 171 THR A N 1
ATOM 1232 C CA . THR A 1 171 ? -19.370 3.970 15.084 1.00 90.69 171 THR A CA 1
ATOM 1233 C C . THR A 1 171 ? -18.032 4.439 14.533 1.00 90.69 171 THR A C 1
ATOM 1235 O O . THR A 1 171 ? -17.008 4.253 15.186 1.00 90.69 171 THR A O 1
ATOM 1238 N N . ASP A 1 172 ? -18.029 5.053 13.349 1.00 93.06 172 ASP A N 1
ATOM 1239 C CA . ASP A 1 172 ? -16.840 5.691 12.772 1.00 93.06 172 ASP A CA 1
ATOM 1240 C C . ASP A 1 172 ? -16.472 6.919 13.614 1.00 93.06 172 ASP A C 1
ATOM 1242 O O . ASP A 1 172 ? -17.262 7.852 13.750 1.00 93.06 172 ASP A O 1
ATOM 1246 N N . VAL A 1 173 ? -15.267 6.928 14.182 1.00 91.44 173 VAL A N 1
ATOM 1247 C CA . VAL A 1 173 ? -14.768 8.042 15.006 1.00 91.44 173 VAL A CA 1
ATOM 1248 C C . VAL A 1 173 ? -13.685 8.852 14.298 1.00 91.44 173 VAL A C 1
ATOM 1250 O O . VAL A 1 173 ? -13.513 10.038 14.582 1.00 91.44 173 VAL A O 1
ATOM 1253 N N . PHE A 1 174 ? -12.992 8.231 13.343 1.00 92.94 174 PHE A N 1
ATOM 1254 C CA . PHE A 1 174 ? -11.974 8.857 12.508 1.00 92.94 174 PHE A CA 1
ATOM 1255 C C . PHE A 1 174 ? -11.971 8.221 11.113 1.00 92.94 174 PHE A C 1
ATOM 1257 O O . PHE A 1 174 ? -12.172 7.013 10.971 1.00 92.94 174 PHE A O 1
ATOM 1264 N N . THR A 1 175 ? -11.729 9.030 10.082 1.00 93.25 175 THR A N 1
ATOM 1265 C CA . THR A 1 175 ? -11.527 8.587 8.698 1.00 93.25 175 THR A CA 1
ATOM 1266 C C . THR A 1 175 ? -10.344 9.323 8.067 1.00 93.25 175 THR A C 1
ATOM 1268 O O . THR A 1 175 ? -10.229 10.539 8.205 1.00 93.25 175 THR A O 1
ATOM 1271 N N . LEU A 1 176 ? -9.514 8.602 7.315 1.00 90.56 176 LEU A N 1
ATOM 1272 C CA . LEU A 1 176 ? -8.439 9.137 6.477 1.00 90.56 176 LEU A CA 1
ATOM 1273 C C . LEU A 1 176 ? -8.499 8.495 5.088 1.00 90.56 176 LEU A C 1
ATOM 1275 O O . LEU A 1 176 ? -8.597 7.276 4.982 1.00 90.56 176 LEU A O 1
ATOM 1279 N N . ILE A 1 177 ? -8.412 9.316 4.042 1.00 87.94 177 ILE A N 1
ATOM 1280 C CA . ILE A 1 177 ? -8.300 8.886 2.642 1.00 87.94 177 ILE A CA 1
ATOM 1281 C C . ILE A 1 177 ? -7.098 9.626 2.058 1.00 87.94 177 ILE A C 1
ATOM 1283 O O . ILE A 1 177 ? -7.214 10.830 1.861 1.00 87.94 177 ILE A O 1
ATOM 1287 N N . PRO A 1 178 ? -5.938 9.000 1.817 1.00 82.62 178 PRO A N 1
ATOM 1288 C CA . PRO A 1 178 ? -4.793 9.708 1.252 1.00 82.62 178 PRO A CA 1
ATOM 1289 C C . PRO A 1 178 ? -5.096 10.243 -0.161 1.00 82.62 178 PRO A C 1
ATOM 1291 O O . PRO A 1 178 ? -5.816 9.596 -0.917 1.00 82.62 178 PRO A O 1
ATOM 1294 N N . PRO A 1 179 ? -4.578 11.424 -0.547 1.00 72.81 179 PRO A N 1
ATOM 1295 C CA . PRO A 1 179 ? -3.789 12.368 0.248 1.00 72.81 179 PRO A CA 1
ATOM 1296 C C . PRO A 1 179 ? -4.659 13.377 1.032 1.00 72.81 179 PRO A C 1
ATOM 1298 O O . PRO A 1 179 ? -4.152 14.394 1.505 1.00 72.81 179 PRO A O 1
ATOM 1301 N N . LEU A 1 180 ? -5.974 13.153 1.126 1.00 76.81 180 LEU A N 1
ATOM 1302 C CA . LEU A 1 180 ? -6.910 14.038 1.820 1.00 76.81 180 LEU A CA 1
ATOM 1303 C C . LEU A 1 180 ? -6.649 14.060 3.331 1.00 76.81 180 LEU A C 1
ATOM 1305 O O . LEU A 1 180 ? -6.127 13.119 3.930 1.00 76.81 180 LEU A O 1
ATOM 1309 N N . ALA A 1 181 ? -7.055 15.163 3.958 1.00 78.94 181 ALA A N 1
ATOM 1310 C CA . ALA A 1 181 ? -6.944 15.334 5.397 1.00 78.94 181 ALA A CA 1
ATOM 1311 C C . ALA A 1 181 ? -7.847 14.353 6.159 1.00 78.94 181 ALA A C 1
ATOM 1313 O O . ALA A 1 181 ? -8.939 13.992 5.715 1.00 78.94 181 ALA A O 1
ATOM 1314 N N . ALA A 1 182 ? -7.400 13.972 7.354 1.00 87.94 182 ALA A N 1
ATOM 1315 C CA . ALA A 1 182 ? -8.211 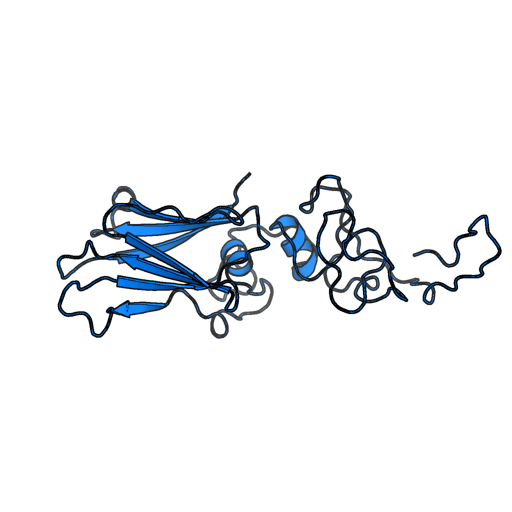13.203 8.280 1.00 87.94 182 ALA A CA 1
ATOM 1316 C C . ALA A 1 182 ? -9.460 13.980 8.731 1.00 87.94 182 ALA A C 1
ATOM 1318 O O . ALA A 1 182 ? -9.410 15.185 8.982 1.00 87.94 182 ALA A O 1
ATOM 1319 N N . THR A 1 183 ? -10.562 13.260 8.914 1.00 92.12 183 THR A N 1
ATOM 1320 C CA . THR A 1 183 ? -11.816 13.760 9.490 1.00 92.12 183 THR A CA 1
ATOM 1321 C C . THR A 1 183 ? -12.147 12.976 10.754 1.00 92.12 183 THR A C 1
ATOM 1323 O O . THR A 1 183 ? -11.822 11.791 10.860 1.00 92.12 183 THR A O 1
ATOM 1326 N N . HIS A 1 184 ? -12.756 13.631 11.740 1.00 91.75 184 HIS A N 1
ATOM 1327 C CA . HIS A 1 184 ? -13.051 13.018 13.033 1.00 91.75 184 HIS A CA 1
ATOM 1328 C C . HIS A 1 184 ? -14.248 13.674 13.727 1.00 91.75 184 HIS A C 1
ATOM 1330 O O . HIS A 1 184 ? -14.592 14.826 13.457 1.00 91.75 184 HIS A O 1
ATOM 1336 N N . GLY A 1 185 ? -14.895 12.911 14.611 1.00 85.75 185 GLY A N 1
ATOM 1337 C CA . GLY A 1 185 ? -16.014 13.386 15.426 1.00 85.75 185 GLY A CA 1
ATOM 1338 C C . GLY A 1 185 ? -15.577 14.243 16.620 1.00 85.75 185 GLY A C 1
ATOM 1339 O O . GLY A 1 185 ? -14.392 14.380 16.920 1.00 85.75 185 GLY A O 1
ATOM 1340 N N . SER A 1 186 ? -16.552 14.800 17.345 1.00 85.81 186 SER A N 1
ATOM 1341 C CA . SER A 1 186 ? -16.290 15.543 18.587 1.00 85.81 186 SER A CA 1
ATOM 1342 C C . SER A 1 186 ? -15.521 14.685 19.599 1.00 85.81 186 SER A C 1
ATOM 1344 O O . SER A 1 186 ? -15.758 13.482 19.709 1.00 85.81 186 SER A O 1
ATOM 1346 N N . GLY A 1 187 ? -14.587 15.297 20.328 1.00 84.25 187 GLY A N 1
ATOM 1347 C CA . GLY A 1 187 ? -13.759 14.612 21.326 1.00 84.25 187 GLY A CA 1
ATOM 1348 C C . GLY A 1 187 ? -12.679 13.693 20.747 1.00 84.25 187 GLY A C 1
ATOM 1349 O O . GLY A 1 187 ? -11.927 13.101 21.517 1.00 84.25 187 GLY A O 1
ATOM 1350 N N . VAL A 1 188 ? -12.562 13.594 19.421 1.00 88.62 188 VAL A N 1
ATOM 1351 C CA . VAL A 1 188 ? -11.489 12.870 18.733 1.00 88.62 188 VAL A CA 1
ATOM 1352 C C . VAL A 1 188 ? -10.532 13.885 18.117 1.00 88.62 188 VAL A C 1
ATOM 1354 O O . VAL A 1 188 ? -10.957 14.935 17.644 1.00 88.62 188 VAL A O 1
ATOM 1357 N N . SER A 1 189 ? -9.236 13.600 18.130 1.00 89.00 189 SER A N 1
ATOM 1358 C CA . SER A 1 189 ? -8.227 14.377 17.411 1.00 89.00 189 SER A CA 1
ATOM 1359 C C . SER A 1 189 ? -7.190 13.454 16.783 1.00 89.00 189 SER A C 1
ATOM 1361 O O . SER A 1 189 ? -7.084 12.281 17.137 1.00 89.00 189 SER A O 1
ATOM 1363 N N . SER A 1 190 ? -6.418 13.967 15.828 1.00 90.12 190 SER A N 1
ATOM 1364 C CA . SER A 1 190 ? -5.400 13.171 15.148 1.00 90.12 190 SER A CA 1
ATOM 1365 C C . SER A 1 190 ? -4.201 13.996 14.711 1.00 90.12 190 SER A C 1
ATOM 1367 O O . SER A 1 190 ? -4.352 15.155 14.327 1.00 90.12 190 SER A O 1
ATOM 1369 N N . THR A 1 191 ? -3.033 13.365 14.678 1.00 88.88 191 THR A N 1
ATOM 1370 C CA . THR A 1 191 ? -1.819 13.895 14.053 1.00 88.88 191 THR A CA 1
ATOM 1371 C C . THR A 1 191 ? -1.345 12.945 12.959 1.00 88.88 191 THR A C 1
ATOM 1373 O O . THR A 1 191 ? -1.263 11.737 13.183 1.00 88.88 191 THR A O 1
ATOM 1376 N N . LEU A 1 192 ? -1.025 13.505 11.794 1.00 87.38 192 LEU A N 1
ATOM 1377 C CA . LEU A 1 192 ? -0.405 12.813 10.667 1.00 87.38 192 LEU A CA 1
ATOM 1378 C C . LEU A 1 192 ? 1.088 13.129 10.684 1.00 87.38 192 LEU A C 1
ATOM 1380 O O . LEU A 1 192 ? 1.475 14.268 10.426 1.00 87.38 192 LEU A O 1
ATOM 1384 N N . ASP A 1 193 ? 1.918 12.142 11.000 1.00 82.62 193 ASP A N 1
ATOM 1385 C CA . ASP A 1 193 ? 3.362 12.280 10.882 1.00 82.62 193 ASP A CA 1
ATOM 1386 C C . ASP A 1 193 ? 3.812 11.706 9.538 1.00 82.62 193 ASP A C 1
ATOM 1388 O O . ASP A 1 193 ? 3.859 10.494 9.321 1.00 82.62 193 ASP A O 1
ATOM 1392 N N . VAL A 1 194 ? 4.107 12.612 8.607 1.00 75.50 194 VAL A N 1
ATOM 1393 C CA . VAL A 1 194 ? 4.564 12.271 7.255 1.00 75.50 194 VAL A CA 1
ATOM 1394 C C . VAL A 1 194 ? 5.990 11.716 7.282 1.00 75.50 194 VAL A C 1
ATOM 1396 O O . VAL A 1 194 ? 6.342 10.908 6.431 1.00 75.50 194 VAL A O 1
ATOM 1399 N N . SER A 1 195 ? 6.804 12.116 8.265 1.00 74.62 195 SER A N 1
ATOM 1400 C CA . SER A 1 195 ? 8.204 11.692 8.364 1.00 74.62 195 SER A CA 1
ATOM 1401 C C . SER A 1 195 ? 8.341 10.254 8.859 1.00 74.62 195 SER A C 1
ATOM 1403 O O . SER A 1 195 ? 9.183 9.514 8.358 1.00 74.62 195 SER A O 1
ATOM 1405 N N . SER A 1 196 ? 7.482 9.845 9.797 1.00 74.00 196 SER A N 1
ATOM 1406 C CA . SER A 1 196 ? 7.435 8.473 10.315 1.00 74.00 196 SER A CA 1
ATOM 1407 C C . SER A 1 196 ? 6.380 7.593 9.639 1.00 74.00 196 SER A C 1
ATOM 1409 O O . SER A 1 196 ? 6.255 6.423 9.991 1.00 74.00 196 SER A O 1
ATOM 1411 N N . GLY A 1 197 ? 5.590 8.133 8.703 1.00 81.19 197 GLY A N 1
ATOM 1412 C CA . GLY A 1 197 ? 4.519 7.387 8.036 1.00 81.19 197 GLY A CA 1
ATOM 1413 C C . GLY A 1 197 ? 3.452 6.873 9.006 1.00 81.19 197 GLY A C 1
ATOM 1414 O O . GLY A 1 197 ? 2.854 5.828 8.768 1.00 81.19 197 GLY A O 1
ATOM 1415 N N . THR A 1 198 ? 3.214 7.588 10.111 1.00 85.19 198 THR A N 1
ATOM 1416 C CA . THR A 1 198 ? 2.334 7.144 11.201 1.00 85.19 198 THR A CA 1
ATOM 1417 C C . THR A 1 198 ? 1.171 8.111 11.410 1.00 85.19 198 THR A C 1
ATOM 1419 O O . THR A 1 198 ? 1.338 9.330 11.473 1.00 85.19 198 THR A O 1
ATOM 1422 N N . VAL A 1 199 ? -0.028 7.556 11.564 1.00 87.75 199 VAL A N 1
ATOM 1423 C CA . VAL A 1 199 ? -1.210 8.257 12.062 1.00 87.75 199 VAL A CA 1
ATOM 1424 C C . VAL A 1 199 ? -1.325 7.988 13.549 1.00 87.75 199 VAL A C 1
ATOM 1426 O O . VAL A 1 199 ? -1.260 6.844 13.990 1.00 87.75 199 VAL A O 1
ATOM 1429 N N . ARG A 1 200 ? -1.559 9.046 14.317 1.00 88.19 200 ARG A N 1
ATOM 1430 C CA . ARG A 1 200 ? -1.876 8.955 15.739 1.00 88.19 200 ARG A CA 1
ATOM 1431 C C . ARG A 1 200 ? -3.236 9.574 15.993 1.00 88.19 200 ARG A C 1
ATOM 1433 O O . ARG A 1 200 ? -3.444 10.744 15.680 1.00 88.19 200 ARG A O 1
ATOM 1440 N N . VAL A 1 201 ? -4.149 8.797 16.562 1.00 88.69 201 VAL A N 1
ATOM 1441 C CA . VAL A 1 201 ? -5.520 9.209 16.883 1.00 88.69 201 VAL A CA 1
ATOM 1442 C C . VAL A 1 201 ? -5.716 9.196 18.392 1.00 88.69 201 VAL A C 1
ATOM 1444 O O . VAL A 1 201 ? -5.318 8.247 19.062 1.00 88.69 201 VAL A O 1
ATOM 1447 N N . PHE A 1 202 ? -6.348 10.239 18.918 1.00 85.56 202 PHE A N 1
ATOM 1448 C CA . PHE A 1 202 ? -6.745 10.364 20.314 1.00 85.56 202 PHE A CA 1
ATOM 1449 C C . PHE A 1 202 ? -8.266 10.442 20.403 1.00 85.56 202 PHE A C 1
ATOM 1451 O O . PHE A 1 202 ? -8.870 11.268 19.726 1.00 85.56 202 PHE A O 1
ATOM 1458 N N . ASP A 1 203 ? -8.887 9.632 21.254 1.00 84.88 203 ASP A N 1
ATOM 1459 C CA . ASP A 1 203 ? -10.335 9.650 21.484 1.00 84.88 203 ASP A CA 1
ATOM 1460 C C . ASP A 1 203 ? -10.644 9.876 22.965 1.00 84.88 203 ASP A C 1
ATOM 1462 O O . ASP A 1 203 ? -10.443 8.985 23.788 1.00 84.88 203 ASP A O 1
ATOM 1466 N N . LYS A 1 204 ? -11.124 11.081 23.298 1.00 80.44 204 LYS A N 1
ATOM 1467 C CA . LYS A 1 204 ? -11.423 11.541 24.665 1.00 80.44 204 LYS A CA 1
ATOM 1468 C C . LYS A 1 204 ? -12.807 11.135 25.164 1.00 80.44 204 LYS A C 1
ATOM 1470 O O . LYS A 1 204 ? -13.130 11.410 26.314 1.00 80.44 204 LYS A O 1
ATOM 1475 N N . ASN A 1 205 ? -13.642 10.514 24.333 1.00 76.00 205 ASN A N 1
ATOM 1476 C CA . ASN A 1 205 ? -15.043 10.247 24.674 1.00 76.00 205 ASN A CA 1
ATOM 1477 C C . ASN A 1 205 ? -15.232 8.994 25.546 1.00 76.00 205 ASN A C 1
ATOM 1479 O O . ASN A 1 205 ? -16.230 8.285 25.407 1.00 76.00 205 ASN A O 1
ATOM 1483 N N . ILE A 1 206 ? -14.275 8.688 26.420 1.00 67.75 206 ILE A N 1
ATOM 1484 C CA . ILE A 1 206 ? -14.309 7.485 27.246 1.00 67.75 206 ILE A CA 1
ATOM 1485 C C . ILE A 1 206 ? -14.682 7.879 28.668 1.00 67.75 206 ILE A C 1
ATOM 1487 O O . ILE A 1 206 ? -13.920 8.539 29.368 1.00 67.75 206 ILE A O 1
ATOM 1491 N N . ASN A 1 207 ? -15.831 7.385 29.116 1.00 55.56 207 ASN A N 1
ATOM 1492 C CA . ASN A 1 207 ? -16.090 7.163 30.530 1.00 55.56 207 ASN A CA 1
ATOM 1493 C C . ASN A 1 207 ? -15.835 5.668 30.767 1.00 55.56 207 ASN A C 1
ATOM 1495 O O . ASN A 1 207 ? -16.469 4.829 30.131 1.00 55.56 207 ASN A O 1
ATOM 1499 N N . ALA A 1 208 ? -14.850 5.325 31.598 1.00 53.12 208 ALA A N 1
ATOM 1500 C CA . ALA A 1 208 ? -14.488 3.940 31.910 1.00 53.12 208 ALA A CA 1
ATOM 1501 C C . ALA A 1 208 ? -15.713 3.077 32.329 1.00 53.12 208 ALA A C 1
ATOM 1503 O O . ALA A 1 208 ? -16.637 3.631 32.932 1.00 53.12 208 ALA A O 1
ATOM 1504 N N . PRO A 1 209 ? -15.721 1.742 32.073 1.00 50.59 209 PRO A N 1
ATOM 1505 C CA . PRO A 1 209 ? -14.550 0.913 31.756 1.00 50.59 209 PRO A CA 1
ATOM 1506 C C . PRO A 1 209 ? -14.536 0.183 30.392 1.00 50.59 209 PRO A C 1
ATOM 1508 O O . PRO A 1 209 ? -13.577 -0.541 30.143 1.00 50.59 209 PRO A O 1
ATOM 1511 N N . SER A 1 210 ? -15.522 0.326 29.501 1.00 59.09 210 SER A N 1
ATOM 1512 C CA . SER A 1 210 ? -15.659 -0.571 28.330 1.00 59.09 210 SER A CA 1
ATOM 1513 C C . SER A 1 210 ? -15.817 0.170 27.000 1.00 59.09 210 SER A C 1
ATOM 1515 O O . SER A 1 210 ? -16.921 0.402 26.515 1.00 59.09 210 SER A O 1
ATOM 1517 N N . GLY A 1 211 ? -14.684 0.512 26.387 1.00 75.06 211 GLY A N 1
ATOM 1518 C CA . GLY A 1 211 ? -14.605 0.900 24.979 1.00 75.06 211 GLY A CA 1
ATOM 1519 C C . GLY A 1 211 ? -13.770 -0.114 24.201 1.00 75.06 211 GLY A C 1
ATOM 1520 O O . GLY A 1 211 ? -12.733 -0.561 24.685 1.00 75.06 211 GLY A O 1
ATOM 1521 N N . PHE A 1 212 ? -14.223 -0.481 23.008 1.00 81.50 212 PHE A N 1
ATOM 1522 C CA . PHE A 1 212 ? -13.487 -1.294 22.045 1.00 81.50 212 PHE A CA 1
ATOM 1523 C C . PHE A 1 212 ? -13.264 -0.478 20.782 1.00 81.50 212 PHE A C 1
ATOM 1525 O O . PHE A 1 212 ? -14.138 0.287 20.364 1.00 81.50 212 PHE A O 1
ATOM 1532 N N . TRP A 1 213 ? -12.112 -0.683 20.149 1.00 85.19 213 TRP A N 1
ATOM 1533 C CA . TRP A 1 213 ? -11.758 -0.026 18.901 1.00 85.19 213 TRP A CA 1
ATOM 1534 C C . TRP A 1 213 ? -11.292 -1.038 17.873 1.00 85.19 213 TRP A C 1
ATOM 1536 O O . TRP A 1 213 ? -10.702 -2.063 18.212 1.00 85.19 213 TRP A O 1
ATOM 1546 N N . ARG A 1 214 ? -11.533 -0.721 16.603 1.00 85.69 214 ARG A N 1
ATOM 1547 C CA . ARG A 1 214 ? -10.942 -1.448 15.482 1.00 85.69 214 ARG A CA 1
ATOM 1548 C C . ARG A 1 214 ? -10.575 -0.490 14.366 1.00 85.69 214 ARG A C 1
ATOM 1550 O O . ARG A 1 214 ? -11.343 0.419 14.045 1.00 85.69 214 ARG A O 1
ATOM 1557 N N . LEU A 1 215 ? -9.424 -0.734 13.759 1.00 86.19 215 LEU A N 1
ATOM 1558 C CA . LEU A 1 215 ? -9.049 -0.123 12.495 1.00 86.19 215 LEU A CA 1
ATOM 1559 C C . LEU A 1 215 ? -9.615 -0.979 11.362 1.00 86.19 215 LEU A C 1
ATOM 1561 O O . LEU A 1 215 ? -9.440 -2.196 11.347 1.00 86.19 215 LEU A O 1
ATOM 1565 N N . ARG A 1 216 ? -10.293 -0.344 10.412 1.00 84.94 216 ARG A N 1
ATOM 1566 C CA . ARG A 1 216 ? -10.682 -0.942 9.138 1.00 84.94 216 ARG A CA 1
ATOM 1567 C C . ARG A 1 216 ? -9.956 -0.220 8.021 1.00 84.94 216 ARG A C 1
ATOM 1569 O O . ARG A 1 216 ? -9.893 1.006 8.020 1.00 84.94 216 ARG A O 1
ATOM 1576 N N . VAL A 1 217 ? -9.470 -0.987 7.058 1.00 84.56 217 VAL A N 1
ATOM 1577 C CA . VAL A 1 217 ? -8.950 -0.458 5.802 1.00 84.56 217 VAL A CA 1
ATOM 1578 C C . VAL A 1 217 ? -9.869 -0.941 4.691 1.00 84.56 217 VAL A C 1
ATOM 1580 O O . VAL A 1 217 ? -10.243 -2.112 4.653 1.00 84.56 217 VAL A O 1
ATOM 1583 N N . GLN A 1 218 ? -10.317 -0.016 3.851 1.00 80.94 218 GLN A N 1
ATOM 1584 C CA . GLN A 1 218 ? -11.263 -0.278 2.776 1.00 80.94 218 GLN A CA 1
ATOM 1585 C C . GLN A 1 218 ? -10.734 0.322 1.472 1.00 80.94 218 GLN A C 1
ATOM 1587 O O . GLN A 1 218 ? -10.238 1.448 1.506 1.00 80.94 218 GLN A O 1
ATOM 1592 N N . PRO A 1 219 ? -10.878 -0.372 0.334 1.00 77.19 219 PRO A N 1
ATOM 1593 C CA . PRO A 1 219 ? -10.648 0.234 -0.967 1.00 77.19 219 PRO A CA 1
ATOM 1594 C C . PRO A 1 219 ? -11.608 1.406 -1.220 1.00 77.19 219 PRO A C 1
ATOM 1596 O O . PRO A 1 219 ? -12.785 1.338 -0.846 1.00 77.19 219 PRO A O 1
ATOM 1599 N N . VAL A 1 220 ? -11.122 2.456 -1.876 1.00 79.19 220 VAL A N 1
ATOM 1600 C CA . VAL A 1 220 ? -11.919 3.578 -2.393 1.00 79.19 220 VAL A CA 1
ATOM 1601 C C . VAL A 1 220 ? -11.933 3.493 -3.924 1.00 79.19 220 VAL A C 1
ATOM 1603 O O . VAL A 1 220 ? -10.890 3.178 -4.495 1.00 79.19 220 VAL A O 1
ATOM 1606 N N . PRO A 1 221 ? -13.089 3.704 -4.586 1.00 60.56 221 PRO A N 1
ATOM 1607 C CA . PRO A 1 221 ? -13.184 3.709 -6.048 1.00 60.56 221 PRO A CA 1
ATOM 1608 C C . PRO A 1 221 ? -12.345 4.792 -6.730 1.00 60.56 221 PRO A C 1
ATOM 1610 O O . PRO A 1 221 ? -12.209 5.887 -6.137 1.00 60.56 221 PRO A O 1
#

Secondary structure (DSSP, 8-state):
--S----SSS-----SPP--S---BPPSB-SSSSS-B-PBPTT-TTTT--S--S-SB-TTSPBP-SSPPSSS---S--SSHHHHHHHHHSSPPPTT--SS-SS--HHHHHHHT--TTS--TTTS---EEEE-TT-TT---EEEEEE--TT-TTEEEEEEEES-TT-GGG-EEEEEE-TTSPPEE-TTEEEEEETTTTEEEEEE----SS--EEEEEEEE--

Sequence (221 aa):
IIQSYYNKGRATGSGPPAVTLDPLLAPLGEYGGPTRTMALRAGSPAINAAAGSMAVTDQRGSFMTGTPDLGAYETGAPPVYRAWSMETGGAVLDPVADPDHDGLPNSLEYALGGNPLAPDRAGLTGPSPLPAATDPAAPAMRLDFPWRAAAVDLRYVLQRTASPDDPGSWTDVFTLIPPLAATHGSGVSSTLDVSSGTVRVFDKNINAPSGFWRLRVQPVP

pLDDT: mean 83.32, std 12.96, range [46.62, 96.75]